Protein AF-A0A7S2Y3X1-F1 (afdb_monomer_lite)

Foldseek 3Di:
DDDDDDDDDDDDDDDDDDDDDDPPDDDPDDDDDPVVVVVVVVVVVVVVVVVVVVVVVLVPDDPPDPCSVVVVVVVVVVVVVVVVVVVVVVCVVCVPCVVVVVVVVVVVVVVVVVVVVVVVVVVVVVVVVVVVVVVVVVVVVVVVVVVVVVVVVVVVVVVVVVVPPPPDDDDDDDDDPPPVVVVVVVVVPCPDDDQDLLLLDPDQLDDLVLLLVDDPVLLVLLQVCQQPVPAPPDDPVVSVVVHDPSSNSLNVSLVVSLQSLQPFDQDPVHNVDTDRCDPPPPVPDPDR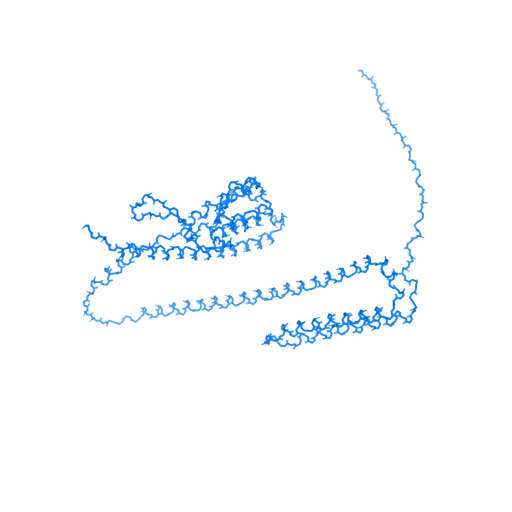GDGDLSSNSSSLSSVLSSCLSPVDDPPCVVVNVVSVVVSNVSSVVSSVSSVVVVVVSVVVVVVVVVVVVPPDPDDD

Sequence (364 aa):
MCMPTDTTVTAARPKLCHESDDALSKPLVAGVPPKERQHLFRYAKRFAVLTLITAYLGKQANPEQESVATMTLEGTAAGIMALQEWLRHVYALYPAWLPEIVSHTQSATLLYTFLVLVFLNKCWKALRYQMKQWQRTLTQQALQSVKSVSELGTAAGELLSKKHKDGSQMPGKGLKSTNEKARKQQQQQQKPEKRQLVLSASESFLSLEIMEQMTLADMAHVFLYAQKVNQQGFSKTTFQQACRPAAVQAMQALDVATATSRGTLSSPHNPDQRIPVALLSTPSTVESDAMDALSFCAAARIFAEWRNVRAVPPGCPAYAFGMGLAKRDLIQNIRKMEQAAHDWMDFYQGVMLVNDNNSTPEPA

Structure (mmCIF, N/CA/C/O backbone):
data_AF-A0A7S2Y3X1-F1
#
_entry.id   AF-A0A7S2Y3X1-F1
#
loop_
_atom_site.group_PDB
_atom_site.id
_atom_site.type_symbol
_atom_site.label_atom_id
_atom_site.label_alt_id
_atom_site.label_comp_id
_atom_site.label_asym_id
_atom_site.label_entity_id
_atom_site.label_seq_id
_atom_site.pdbx_PDB_ins_code
_atom_site.Cartn_x
_atom_site.Cartn_y
_atom_site.Cartn_z
_atom_site.occupancy
_atom_site.B_iso_or_equiv
_atom_site.auth_seq_id
_atom_site.auth_comp_id
_atom_site.auth_asym_id
_atom_site.auth_atom_id
_atom_site.pdbx_PDB_model_num
ATOM 1 N N . MET A 1 1 ? -7.453 -12.901 80.395 1.00 43.03 1 MET A N 1
ATOM 2 C CA . MET A 1 1 ? -8.178 -11.669 80.768 1.00 43.03 1 MET A CA 1
ATOM 3 C C . MET A 1 1 ? -9.462 -11.635 79.965 1.00 43.03 1 MET A C 1
ATOM 5 O O . MET A 1 1 ? -9.403 -11.512 78.751 1.00 43.03 1 MET A O 1
ATOM 9 N N . CYS A 1 2 ? -10.585 -11.865 80.638 1.00 40.41 2 CYS A N 1
ATOM 10 C CA . CYS A 1 2 ? -11.930 -11.696 80.095 1.00 40.41 2 CYS A CA 1
ATOM 11 C C . CYS A 1 2 ? -12.334 -10.221 80.193 1.00 40.41 2 CYS A C 1
ATOM 13 O O . CYS A 1 2 ? -12.004 -9.607 81.205 1.00 40.41 2 CYS A O 1
ATOM 15 N N . MET A 1 3 ? -13.045 -9.703 79.185 1.00 35.22 3 MET A N 1
ATOM 16 C CA . MET A 1 3 ? -14.217 -8.802 79.250 1.00 35.22 3 MET A CA 1
ATOM 17 C C . MET A 1 3 ? -14.503 -8.191 77.849 1.00 35.22 3 MET A C 1
ATOM 19 O O . MET A 1 3 ? -13.613 -8.218 76.998 1.00 35.22 3 MET A O 1
ATOM 23 N N . PRO A 1 4 ? -15.747 -7.739 77.569 1.00 56.50 4 PRO A N 1
ATOM 24 C CA . PRO A 1 4 ? -16.434 -8.041 76.311 1.00 56.50 4 PRO A CA 1
ATOM 25 C C . PRO A 1 4 ? -17.159 -6.841 75.637 1.00 56.50 4 PRO A C 1
ATOM 27 O O . PRO A 1 4 ? -17.122 -5.715 76.121 1.00 56.50 4 PRO A O 1
ATOM 30 N N . THR A 1 5 ? -17.874 -7.174 74.549 1.00 43.47 5 THR A N 1
ATOM 31 C CA . THR A 1 5 ? -19.164 -6.636 74.034 1.00 43.47 5 THR A CA 1
ATOM 32 C C . THR A 1 5 ? -19.304 -5.202 73.501 1.00 43.47 5 THR A C 1
ATOM 34 O O . THR A 1 5 ? -19.276 -4.226 74.239 1.00 43.47 5 THR A O 1
ATOM 37 N N . ASP A 1 6 ? -19.603 -5.166 72.195 1.00 38.16 6 ASP A N 1
ATOM 38 C CA . ASP A 1 6 ? -20.767 -4.568 71.517 1.00 38.16 6 ASP A CA 1
ATOM 39 C C . ASP A 1 6 ? -21.263 -3.170 71.897 1.00 38.16 6 ASP A C 1
ATOM 41 O O . ASP A 1 6 ? -21.773 -2.906 72.982 1.00 38.16 6 ASP A O 1
ATOM 45 N N . THR A 1 7 ? -21.278 -2.299 70.885 1.00 42.56 7 THR A N 1
ATOM 46 C CA . THR A 1 7 ? -22.107 -1.090 70.852 1.00 42.56 7 THR A CA 1
ATOM 47 C C . THR A 1 7 ? -22.851 -1.024 69.518 1.00 42.56 7 THR A C 1
ATOM 49 O O . THR A 1 7 ? -22.303 -0.657 68.482 1.00 42.56 7 THR A O 1
ATOM 52 N N . THR A 1 8 ? -24.127 -1.405 69.541 1.00 37.62 8 THR A N 1
ATOM 53 C CA . THR A 1 8 ? -25.109 -1.148 68.483 1.00 37.62 8 THR A CA 1
ATOM 54 C C . THR A 1 8 ? -25.570 0.306 68.550 1.00 37.62 8 THR A C 1
ATOM 56 O O . THR A 1 8 ? -26.127 0.731 69.561 1.00 37.62 8 THR A O 1
ATOM 59 N N . VAL A 1 9 ? -25.385 1.058 67.462 1.00 41.56 9 VAL A N 1
ATOM 60 C CA . VAL A 1 9 ? -25.915 2.418 67.287 1.00 41.56 9 VAL A CA 1
ATOM 61 C C . VAL A 1 9 ? -27.096 2.371 66.318 1.00 41.56 9 VAL A C 1
ATOM 63 O O . VAL A 1 9 ? -26.934 2.172 65.117 1.00 41.56 9 VAL A O 1
ATOM 66 N N . THR A 1 10 ? -28.302 2.562 66.848 1.00 35.84 10 THR A N 1
ATOM 67 C CA . THR A 1 10 ? -29.531 2.850 66.095 1.00 35.84 10 THR A CA 1
ATOM 68 C C . THR A 1 10 ? -29.576 4.331 65.721 1.00 35.84 10 THR A C 1
ATOM 70 O O . THR A 1 10 ? -29.781 5.180 66.586 1.00 35.84 10 THR A O 1
ATOM 73 N N . ALA A 1 11 ? -29.418 4.644 64.432 1.00 38.75 11 ALA A N 1
ATOM 74 C CA . ALA A 1 11 ? -29.641 5.981 63.883 1.00 38.75 11 ALA A CA 1
ATOM 75 C C . ALA A 1 11 ? -31.043 6.086 63.259 1.00 38.75 11 ALA A C 1
ATOM 77 O O . ALA A 1 11 ? -31.465 5.249 62.458 1.00 38.75 11 ALA A O 1
ATOM 78 N N . ALA A 1 12 ? -31.763 7.128 63.668 1.00 35.25 12 ALA A N 1
ATOM 79 C CA . ALA A 1 12 ? -33.127 7.443 63.278 1.00 35.25 12 ALA A CA 1
ATOM 80 C C . ALA A 1 12 ? -33.252 7.828 61.790 1.00 35.25 12 ALA A C 1
ATOM 82 O O . ALA A 1 12 ? -32.436 8.564 61.239 1.00 35.25 12 ALA A O 1
ATOM 83 N N . ARG A 1 13 ? -34.329 7.350 61.156 1.00 34.25 13 ARG A N 1
ATOM 84 C CA . ARG A 1 13 ? -34.756 7.669 59.784 1.00 34.25 13 ARG A CA 1
ATOM 85 C C . ARG A 1 13 ? -35.578 8.972 59.776 1.00 34.25 13 ARG A C 1
ATOM 87 O O . ARG A 1 13 ? -36.569 9.025 60.507 1.00 34.25 13 ARG A O 1
ATOM 94 N N . PRO A 1 14 ? -35.279 9.976 58.932 1.00 35.88 14 PRO A N 1
ATOM 95 C CA . PRO A 1 14 ? -36.203 11.079 58.690 1.00 35.88 14 PRO A CA 1
ATOM 96 C C . PRO A 1 14 ? -37.304 10.674 57.696 1.00 35.88 14 PRO A C 1
ATOM 98 O O . PRO A 1 14 ? -37.047 10.025 56.682 1.00 35.88 14 PRO A O 1
ATOM 101 N N . LYS A 1 15 ? -38.540 11.080 58.010 1.00 36.97 15 LYS A N 1
ATOM 102 C CA . LYS A 1 15 ? -39.725 11.026 57.142 1.00 36.97 15 LYS A CA 1
ATOM 103 C C . LYS A 1 15 ? -39.535 11.959 55.939 1.00 36.97 15 LYS A C 1
ATOM 105 O O . LYS A 1 15 ? -39.323 13.151 56.132 1.00 36.97 15 LYS A O 1
ATOM 110 N N . LEU A 1 16 ? -39.671 11.422 54.727 1.00 32.97 16 LEU A N 1
ATOM 111 C CA . LEU A 1 16 ? -39.843 12.191 53.493 1.00 32.97 16 LEU A CA 1
ATOM 112 C C . LEU A 1 16 ? -41.339 12.286 53.173 1.00 32.97 16 LEU A C 1
ATOM 114 O O . LEU A 1 16 ? -42.047 11.279 53.169 1.00 32.97 16 LEU A O 1
ATOM 118 N N . CYS A 1 17 ? -41.799 13.518 52.975 1.00 32.84 17 CYS A N 1
ATOM 119 C CA . CYS A 1 17 ? -43.163 13.874 52.618 1.00 32.84 17 CYS A CA 1
ATOM 120 C C . CYS A 1 17 ? -43.502 13.423 51.191 1.00 32.84 17 CYS A C 1
ATOM 122 O O . CYS A 1 17 ? -42.682 13.531 50.283 1.00 32.84 17 CYS A O 1
ATOM 124 N N . HIS A 1 18 ? -44.735 12.950 51.019 1.00 37.25 18 HIS A N 1
ATOM 125 C CA . HIS A 1 18 ? -45.395 12.780 49.731 1.00 37.25 18 HIS A CA 1
ATOM 126 C C . HIS A 1 18 ? -45.676 14.157 49.113 1.00 37.25 18 HIS A C 1
ATOM 128 O O . HIS A 1 18 ? -46.448 14.926 49.683 1.00 37.25 18 HIS A O 1
ATOM 134 N N . GLU A 1 19 ? -45.101 14.432 47.943 1.00 33.81 19 GLU A N 1
ATOM 135 C CA . GLU A 1 19 ? -45.603 15.437 47.003 1.00 33.81 19 GLU A CA 1
ATOM 136 C C . GLU A 1 19 ? -46.243 14.729 45.804 1.00 33.81 19 GLU A C 1
ATOM 138 O O . GLU A 1 19 ? -45.803 13.670 45.358 1.00 33.81 19 GLU A O 1
ATOM 143 N N . SER A 1 20 ? -47.361 15.296 45.376 1.00 33.75 20 SER A N 1
ATOM 144 C CA . SER A 1 20 ? -48.337 14.792 44.419 1.00 33.75 20 SER A CA 1
ATOM 145 C C . SER A 1 20 ? -47.889 14.959 42.964 1.00 33.75 20 SER A C 1
ATOM 147 O O . SER A 1 20 ? -47.684 16.084 42.508 1.00 33.75 20 SER A O 1
ATOM 149 N N . ASP A 1 21 ? -47.850 13.855 42.219 1.00 37.34 21 ASP A N 1
ATOM 150 C CA . ASP A 1 21 ? -47.811 13.836 40.756 1.00 37.34 21 ASP A CA 1
ATOM 151 C C . ASP A 1 21 ? -49.211 14.129 40.197 1.00 37.34 21 ASP A C 1
ATOM 153 O O . ASP A 1 21 ? -50.042 13.229 40.108 1.00 37.34 21 ASP A O 1
ATOM 157 N N . ASP A 1 22 ? -49.487 15.383 39.822 1.00 40.78 22 ASP A N 1
ATOM 158 C CA . ASP A 1 22 ? -50.712 15.723 39.077 1.00 40.78 22 ASP A CA 1
ATOM 159 C C . ASP A 1 22 ? -50.555 16.961 38.169 1.00 40.78 22 ASP A C 1
ATOM 161 O O . ASP A 1 22 ? -51.397 17.859 38.106 1.00 40.78 22 ASP A O 1
ATOM 165 N N . ALA A 1 23 ? -49.437 17.043 37.438 1.00 38.72 23 ALA A N 1
ATOM 166 C CA . ALA A 1 23 ? -49.179 18.161 36.526 1.00 38.72 23 ALA A CA 1
ATOM 167 C C . ALA A 1 23 ? -48.414 17.767 35.253 1.00 38.72 23 ALA A C 1
ATOM 169 O O . ALA A 1 23 ? -47.409 18.384 34.918 1.00 38.72 23 ALA A O 1
ATOM 170 N N . LEU A 1 24 ? -48.886 16.767 34.498 1.00 38.56 24 LEU A N 1
ATOM 171 C CA . LEU A 1 24 ? -48.388 16.532 33.131 1.00 38.56 24 LEU A CA 1
ATOM 172 C C . LEU A 1 24 ? -49.410 15.821 32.230 1.00 38.56 24 LEU A C 1
ATOM 174 O O . LEU A 1 24 ? -49.181 14.743 31.694 1.00 38.56 24 LEU A O 1
ATOM 178 N N . SER A 1 25 ? -50.561 16.459 32.011 1.00 40.16 25 SER A N 1
ATOM 179 C CA . SER A 1 25 ? -51.436 16.128 30.878 1.00 40.16 25 SER A CA 1
ATOM 180 C C . SER A 1 25 ? -52.259 17.338 30.409 1.00 40.16 25 SER A C 1
ATOM 182 O O . SER A 1 25 ? -53.461 17.447 30.627 1.00 40.16 25 SER A O 1
ATOM 184 N N . LYS A 1 26 ? -51.615 18.275 29.699 1.00 36.25 26 LYS A N 1
ATOM 185 C CA . LYS A 1 26 ? -52.322 19.219 28.813 1.00 36.25 26 LYS A CA 1
ATOM 186 C C . LYS A 1 26 ? -51.662 19.232 27.430 1.00 36.25 26 LYS A C 1
ATOM 188 O O . LYS A 1 26 ? -50.461 19.481 27.345 1.00 36.25 26 LYS A O 1
ATOM 193 N N . PRO A 1 27 ? -52.403 18.964 26.339 1.00 38.50 27 PRO A N 1
ATOM 194 C CA . PRO A 1 27 ? -51.836 18.968 24.998 1.00 38.50 27 PRO A CA 1
ATOM 195 C C . PRO A 1 27 ? -51.589 20.403 24.504 1.00 38.50 27 PRO A C 1
ATOM 197 O O . PRO A 1 27 ? -52.510 21.219 24.434 1.00 38.50 27 PRO A O 1
ATOM 200 N N . LEU A 1 28 ? -50.343 20.688 24.107 1.00 41.72 28 LEU A N 1
ATOM 201 C CA . LEU A 1 28 ? -49.932 21.896 23.383 1.00 41.72 28 LEU A CA 1
ATOM 202 C C . LEU A 1 28 ? -50.541 21.928 21.965 1.00 41.72 28 LEU A C 1
ATOM 204 O O . LEU A 1 28 ? -49.822 21.688 21.012 1.00 41.72 28 LEU A O 1
ATOM 208 N N . VAL A 1 29 ? -51.836 22.213 21.781 1.00 51.84 29 VAL A N 1
ATOM 209 C CA . VAL A 1 29 ? -52.338 22.878 20.549 1.00 51.84 29 VAL A CA 1
ATOM 210 C C . VAL A 1 29 ? -53.693 23.561 20.824 1.00 51.84 29 VAL A C 1
ATOM 212 O O . VAL A 1 29 ? -54.718 23.245 20.205 1.00 51.84 29 VAL A O 1
ATOM 215 N N . ALA A 1 30 ? -53.732 24.505 21.761 1.00 43.31 30 ALA A N 1
ATOM 216 C CA . ALA A 1 30 ? -54.870 25.409 21.934 1.00 43.31 30 ALA A CA 1
ATOM 217 C C . ALA A 1 30 ? -54.559 26.722 21.200 1.00 43.31 30 ALA A C 1
ATOM 219 O O . ALA A 1 30 ? -53.845 27.564 21.726 1.00 43.31 30 ALA A O 1
ATOM 220 N N . GLY A 1 31 ? -55.024 26.868 19.956 1.00 49.25 31 GLY A N 1
ATOM 221 C CA . GLY A 1 31 ? -54.833 28.122 19.214 1.00 49.25 31 GLY A CA 1
ATOM 222 C C . GLY A 1 31 ? -55.296 28.103 17.759 1.00 49.25 31 GLY A C 1
ATOM 223 O O . GLY A 1 31 ? -55.825 29.094 17.281 1.00 49.25 31 GLY A O 1
ATOM 224 N N . VAL A 1 32 ? -55.184 26.974 17.049 1.00 45.03 32 VAL A N 1
ATOM 225 C CA . VAL A 1 32 ? -55.563 26.945 15.622 1.00 45.03 32 VAL A CA 1
ATOM 226 C C . VAL A 1 32 ? -57.063 26.657 15.460 1.00 45.03 32 VAL A C 1
ATOM 228 O O . VAL A 1 32 ? -57.499 25.599 15.947 1.00 45.03 32 VAL A O 1
ATOM 231 N N . PRO A 1 33 ? -57.841 27.516 14.764 1.00 65.31 33 PRO A N 1
ATOM 232 C CA . PRO A 1 33 ? -59.258 27.300 14.497 1.00 65.31 33 PRO A CA 1
ATOM 233 C C . PRO A 1 33 ? -59.512 25.938 13.822 1.00 65.31 33 PRO A C 1
ATOM 235 O O . PRO A 1 33 ? -58.777 25.546 12.910 1.00 65.31 33 PRO A O 1
ATOM 238 N N . PRO A 1 34 ? -60.564 25.192 14.208 1.00 58.97 34 PRO A N 1
ATOM 239 C CA . PRO A 1 34 ? -60.800 23.830 13.713 1.00 58.97 34 PRO A CA 1
ATOM 240 C C . PRO A 1 34 ? -60.921 23.722 12.186 1.00 58.97 34 PRO A C 1
ATOM 242 O O . PRO A 1 34 ? -60.506 22.722 11.600 1.00 58.97 34 PRO A O 1
ATOM 245 N N . LYS A 1 35 ? -61.458 24.758 11.527 1.00 53.28 35 LYS A N 1
ATOM 246 C CA . LYS A 1 35 ? -61.615 24.787 10.065 1.00 53.28 35 LYS A CA 1
ATOM 247 C C . LYS A 1 35 ? -60.265 24.849 9.342 1.00 53.28 35 LYS A C 1
ATOM 249 O O . LYS A 1 35 ? -60.074 24.150 8.352 1.00 53.28 35 LYS A O 1
ATOM 254 N N . GLU A 1 36 ? -59.298 25.590 9.872 1.00 52.12 36 GLU A N 1
ATOM 255 C CA . GLU A 1 36 ? -57.978 25.768 9.252 1.00 52.12 36 GLU A CA 1
ATOM 256 C C . GLU A 1 36 ? -57.089 24.531 9.421 1.00 52.12 36 GLU A C 1
ATOM 258 O O . GLU A 1 36 ? -56.419 24.121 8.470 1.00 52.12 36 GLU A O 1
ATOM 263 N N . ARG A 1 37 ? -57.192 23.827 10.563 1.00 52.50 37 ARG A N 1
ATOM 264 C CA . ARG A 1 37 ? -56.552 22.506 10.737 1.00 52.50 37 ARG A CA 1
ATOM 265 C C . ARG A 1 37 ? -57.037 21.500 9.701 1.00 52.50 37 ARG A C 1
ATOM 267 O O . ARG A 1 37 ? -56.243 20.718 9.185 1.00 52.50 37 ARG A O 1
ATOM 274 N N . GLN A 1 38 ? -58.330 21.521 9.373 1.00 53.03 38 GLN A N 1
ATOM 275 C CA . GLN A 1 38 ? -58.880 20.629 8.354 1.00 53.03 38 GLN A CA 1
ATOM 276 C C . GLN A 1 38 ? -58.368 20.958 6.949 1.00 53.03 38 GLN A C 1
ATOM 278 O O . GLN A 1 38 ? -58.160 20.034 6.163 1.00 53.03 38 GLN A O 1
ATOM 283 N N . HIS A 1 39 ? -58.136 22.231 6.623 1.00 54.06 39 HIS A N 1
ATOM 284 C CA . HIS A 1 39 ? -57.544 22.608 5.339 1.00 54.06 39 HIS A CA 1
ATOM 285 C C . HIS A 1 39 ? -56.081 22.159 5.244 1.00 54.06 39 HIS A C 1
ATOM 287 O O . HIS A 1 39 ? -55.727 21.489 4.274 1.00 54.06 39 HIS A O 1
ATOM 293 N N . LEU A 1 40 ? -55.271 22.400 6.278 1.00 49.59 40 LEU A N 1
ATOM 294 C CA . LEU A 1 40 ? -53.880 21.934 6.354 1.00 49.59 40 LEU A CA 1
ATOM 295 C C . LEU A 1 40 ? -53.765 20.406 6.254 1.00 49.59 40 LEU A C 1
ATOM 297 O O . LEU A 1 40 ? -52.966 19.897 5.468 1.00 49.59 40 LEU A O 1
ATOM 301 N N . PHE A 1 41 ? -54.623 19.659 6.956 1.00 51.81 41 PHE A N 1
ATOM 302 C CA . PHE A 1 41 ? -54.647 18.197 6.853 1.00 51.81 41 PHE A CA 1
ATOM 303 C C . PHE A 1 41 ? -55.080 17.703 5.467 1.00 51.81 41 PHE A C 1
ATOM 305 O O . PHE A 1 41 ? -54.506 16.742 4.952 1.00 51.81 41 PHE A O 1
ATOM 312 N N . ARG A 1 42 ? -56.064 18.351 4.826 1.00 58.47 42 ARG A N 1
ATOM 313 C CA . ARG A 1 42 ? -56.473 17.999 3.454 1.00 58.47 42 ARG A CA 1
ATOM 314 C C . ARG A 1 42 ? -55.354 18.273 2.446 1.00 58.47 42 ARG A C 1
ATOM 316 O O . ARG A 1 42 ? -55.158 17.458 1.547 1.00 58.47 42 ARG A O 1
ATOM 323 N N . TYR A 1 43 ? -54.603 19.361 2.609 1.00 54.62 43 TYR A N 1
ATOM 324 C CA . TYR A 1 43 ? -53.470 19.688 1.740 1.00 54.62 43 TYR A CA 1
ATOM 325 C C . TYR A 1 43 ? -52.275 18.753 1.950 1.00 54.62 43 TYR A C 1
ATOM 327 O O . TYR A 1 43 ? -51.757 18.222 0.969 1.00 54.62 43 TYR A O 1
ATOM 335 N N . ALA A 1 44 ? -51.909 18.443 3.196 1.00 53.94 44 ALA A N 1
ATOM 336 C CA . ALA A 1 44 ? -50.856 17.470 3.498 1.00 53.94 44 ALA A CA 1
ATOM 337 C C . ALA A 1 44 ? -51.189 16.071 2.949 1.00 53.94 44 ALA A C 1
ATOM 339 O O . ALA A 1 44 ? -50.328 15.388 2.395 1.00 53.94 44 ALA A O 1
ATOM 340 N N . LYS A 1 45 ? -52.464 15.663 3.024 1.00 54.09 45 LYS A N 1
ATOM 341 C CA . LYS A 1 45 ? -52.931 14.390 2.461 1.00 54.09 45 LYS A CA 1
ATOM 342 C C . LYS A 1 45 ? -52.857 14.377 0.929 1.00 54.09 45 LYS A C 1
ATOM 344 O O . LYS A 1 45 ? -52.436 13.377 0.361 1.00 54.09 45 LYS A O 1
ATOM 349 N N . ARG A 1 46 ? -53.204 15.484 0.258 1.00 59.53 46 ARG A N 1
ATOM 350 C CA . ARG A 1 46 ? -53.063 15.626 -1.206 1.00 59.53 46 ARG A CA 1
ATOM 351 C C . ARG A 1 46 ? -51.600 15.612 -1.650 1.00 59.53 46 ARG A C 1
ATOM 353 O O . ARG A 1 46 ? -51.283 14.937 -2.622 1.00 59.53 46 ARG A O 1
ATOM 360 N N . PHE A 1 47 ? -50.717 16.280 -0.910 1.00 62.03 47 PHE A N 1
ATOM 361 C CA . PHE A 1 47 ? -49.279 16.274 -1.178 1.00 62.03 47 PHE A CA 1
ATOM 362 C C . PHE A 1 47 ? -48.680 14.870 -1.019 1.00 62.03 47 PHE A C 1
ATOM 364 O O . PHE A 1 47 ? -47.987 14.394 -1.909 1.00 62.03 47 PHE A O 1
ATOM 371 N N . ALA A 1 48 ? -49.030 14.150 0.052 1.00 55.09 48 ALA A N 1
ATOM 372 C CA . ALA A 1 48 ? -48.583 12.772 0.254 1.00 55.09 48 ALA A CA 1
ATOM 373 C C . ALA A 1 48 ? -49.060 11.820 -0.860 1.00 55.09 48 ALA A C 1
ATOM 375 O O . ALA A 1 48 ? -48.308 10.942 -1.283 1.00 55.09 48 ALA A O 1
ATOM 376 N N . VAL A 1 49 ? -50.288 12.008 -1.358 1.00 58.41 49 VAL A N 1
ATOM 377 C CA . VAL A 1 49 ? -50.834 11.241 -2.488 1.00 58.41 49 VAL A CA 1
ATOM 378 C C . VAL A 1 49 ? -50.094 11.564 -3.788 1.00 58.41 49 VAL A C 1
ATOM 380 O O . VAL A 1 49 ? -49.728 10.638 -4.503 1.00 58.41 49 VAL A O 1
ATOM 383 N N . LEU A 1 50 ? -49.804 12.838 -4.068 1.00 56.31 50 LEU A N 1
ATOM 384 C CA . LEU A 1 50 ? -49.002 13.244 -5.227 1.00 56.31 50 LEU A CA 1
ATOM 385 C C . LEU A 1 50 ? -47.604 12.616 -5.190 1.00 56.31 50 LEU A C 1
ATOM 387 O O . LEU A 1 50 ? -47.213 11.978 -6.158 1.00 56.31 50 LEU A O 1
ATOM 391 N N . THR A 1 51 ? -46.906 12.671 -4.054 1.00 60.41 51 THR A N 1
ATOM 392 C CA . THR A 1 51 ? -45.581 12.046 -3.894 1.00 60.41 51 THR A CA 1
ATOM 393 C C . THR A 1 51 ? -45.619 10.527 -4.099 1.00 60.41 51 THR A C 1
ATOM 395 O O . THR A 1 51 ? -44.703 9.955 -4.691 1.00 60.41 51 THR A O 1
ATOM 398 N N . LEU A 1 52 ? -46.684 9.858 -3.644 1.00 54.44 52 LEU A N 1
ATOM 399 C CA . LEU A 1 52 ? -46.890 8.423 -3.864 1.00 54.44 52 LEU A CA 1
ATOM 400 C C . LEU A 1 52 ? -47.186 8.088 -5.331 1.00 54.44 52 LEU A C 1
ATOM 402 O O . LEU A 1 52 ? -46.679 7.083 -5.824 1.00 54.44 52 LEU A O 1
ATOM 406 N N . ILE A 1 53 ? -47.954 8.924 -6.035 1.00 60.50 53 ILE A N 1
ATOM 407 C CA . ILE A 1 53 ? -48.235 8.762 -7.468 1.00 60.50 53 ILE A CA 1
ATOM 408 C C . ILE A 1 53 ? -46.949 8.941 -8.281 1.00 60.50 53 ILE A C 1
ATOM 410 O O . ILE A 1 53 ? -46.647 8.092 -9.116 1.00 60.50 53 ILE A O 1
ATOM 414 N N . THR A 1 54 ? -46.136 9.961 -7.994 1.00 58.09 54 THR A N 1
ATOM 415 C CA . THR A 1 54 ? -44.857 10.181 -8.691 1.00 58.09 54 THR A CA 1
ATOM 416 C C . THR A 1 54 ? -43.882 9.023 -8.455 1.00 58.09 54 THR A C 1
ATOM 418 O O . THR A 1 54 ? -43.232 8.554 -9.387 1.00 58.09 54 THR A O 1
ATOM 421 N N . ALA A 1 55 ? -43.831 8.489 -7.229 1.00 56.16 55 ALA A N 1
ATOM 422 C CA . ALA A 1 55 ? -43.017 7.317 -6.905 1.00 56.16 55 ALA A CA 1
ATOM 423 C C . ALA A 1 55 ? -43.529 6.022 -7.566 1.00 56.16 55 ALA A C 1
ATOM 425 O O . ALA A 1 55 ? -42.731 5.160 -7.933 1.00 56.16 55 ALA A O 1
ATOM 426 N N . TYR A 1 56 ? -44.848 5.868 -7.722 1.00 54.44 56 TYR A N 1
ATOM 427 C CA . TYR A 1 56 ? -45.457 4.721 -8.397 1.00 54.44 56 TYR A CA 1
ATOM 428 C C . TYR A 1 56 ? -45.222 4.759 -9.912 1.00 54.44 56 TYR A C 1
ATOM 430 O O . TYR A 1 56 ? -44.841 3.745 -10.495 1.00 54.44 56 TYR A O 1
ATOM 438 N N . LEU A 1 57 ? -45.369 5.930 -10.538 1.00 57.38 57 LEU A N 1
ATOM 439 C CA . LEU A 1 57 ? -45.113 6.120 -11.968 1.00 57.38 57 LEU A CA 1
ATOM 440 C C . LEU A 1 57 ? -43.633 5.907 -12.316 1.00 57.38 57 LEU A C 1
ATOM 442 O O . LEU A 1 57 ? -43.337 5.254 -13.312 1.00 57.38 57 LEU A O 1
ATOM 446 N N . GLY A 1 58 ? -42.706 6.322 -11.445 1.00 58.12 58 GLY A N 1
ATOM 447 C CA . GLY A 1 58 ? -41.278 6.009 -11.597 1.00 58.12 58 GLY A CA 1
ATOM 448 C C . GLY A 1 58 ? -40.939 4.513 -11.499 1.00 58.12 58 GLY A C 1
ATOM 449 O O . GLY A 1 58 ? -39.873 4.099 -11.938 1.00 58.12 58 GLY A O 1
ATOM 450 N N . LYS A 1 59 ? -41.837 3.684 -10.948 1.00 51.28 59 LYS A N 1
ATOM 451 C CA . LYS A 1 59 ? -41.642 2.235 -10.769 1.00 51.28 59 LYS A CA 1
ATOM 452 C C . LYS A 1 59 ? -42.185 1.392 -11.933 1.00 51.28 59 LYS A C 1
ATOM 454 O O . LYS A 1 59 ? -41.826 0.225 -12.038 1.00 51.28 59 LYS A O 1
ATOM 459 N N . GLN A 1 60 ? -43.060 1.961 -12.766 1.00 47.91 60 GLN A N 1
ATOM 460 C CA . GLN A 1 60 ? -43.646 1.318 -13.955 1.00 47.91 60 GLN A CA 1
ATOM 461 C C . GLN A 1 60 ? -42.804 1.538 -15.228 1.00 47.91 60 GLN A C 1
ATOM 463 O O . GLN A 1 60 ? -43.069 0.913 -16.251 1.00 47.91 60 GLN A O 1
ATOM 468 N N . ALA A 1 61 ? -41.786 2.404 -15.185 1.00 46.09 61 ALA A N 1
ATOM 469 C CA . ALA A 1 61 ? -40.905 2.650 -16.321 1.00 46.09 61 ALA A CA 1
ATOM 470 C C . ALA A 1 61 ? -39.895 1.499 -16.505 1.00 46.09 61 ALA A C 1
ATOM 472 O O . ALA A 1 61 ? -39.202 1.100 -15.567 1.00 46.09 61 ALA A O 1
ATOM 473 N N . ASN A 1 62 ? -39.846 0.955 -17.722 1.00 44.47 62 ASN A N 1
ATOM 474 C CA . ASN A 1 62 ? -39.033 -0.194 -18.118 1.00 44.47 62 ASN A CA 1
ATOM 475 C C . ASN A 1 62 ? -37.519 0.128 -17.996 1.00 44.47 62 ASN A C 1
ATOM 477 O O . ASN A 1 62 ? -37.091 1.150 -18.533 1.00 44.47 62 ASN A O 1
ATOM 481 N N . PRO A 1 63 ? -36.693 -0.699 -17.320 1.00 50.59 63 PRO A N 1
ATOM 482 C CA . PRO A 1 63 ? -35.295 -0.372 -16.995 1.00 50.59 63 PRO A CA 1
ATOM 483 C C . PRO A 1 63 ? -34.297 -0.336 -18.169 1.00 50.59 63 PRO A C 1
ATOM 485 O O . PRO A 1 63 ? -33.112 -0.124 -17.929 1.00 50.59 63 PRO A O 1
ATOM 488 N N . GLU A 1 64 ? -34.727 -0.521 -19.418 1.00 44.34 64 GLU A N 1
ATOM 489 C CA . GLU A 1 64 ? -33.826 -0.583 -20.585 1.00 44.34 64 GLU A CA 1
ATOM 490 C C . GLU A 1 64 ? -33.592 0.761 -21.302 1.00 44.34 64 GLU A C 1
ATOM 492 O O . GLU A 1 64 ? -32.931 0.791 -22.336 1.00 44.34 64 GLU A O 1
ATOM 497 N N . GLN A 1 65 ? -34.079 1.891 -20.777 1.00 45.53 65 GLN A N 1
ATOM 498 C CA . GLN A 1 65 ? -33.825 3.208 -21.380 1.00 45.53 65 GLN A CA 1
ATOM 499 C C . GLN A 1 65 ? -32.959 4.108 -20.490 1.00 45.53 65 GLN A C 1
ATOM 501 O O . GLN A 1 65 ? -33.331 4.495 -19.384 1.00 45.53 65 GLN A O 1
ATOM 506 N N . GLU A 1 66 ? -31.800 4.498 -21.023 1.00 44.25 66 GLU A N 1
ATOM 507 C CA . GLU A 1 66 ? -30.792 5.372 -20.401 1.00 44.25 66 GLU A CA 1
ATOM 508 C C . GLU A 1 66 ? -31.301 6.804 -20.110 1.00 44.25 66 GLU A C 1
ATOM 510 O O . GLU A 1 66 ? -30.681 7.542 -19.348 1.00 44.25 66 GLU A O 1
ATOM 515 N N . SER A 1 67 ? -32.476 7.197 -20.626 1.00 46.47 67 SER A N 1
ATOM 516 C CA . SER A 1 67 ? -33.083 8.518 -20.377 1.00 46.47 67 SER A CA 1
ATOM 517 C C . SER A 1 67 ? -33.799 8.647 -19.022 1.00 46.47 67 SER A C 1
ATOM 519 O O . SER A 1 67 ? -34.404 9.678 -18.731 1.00 46.47 67 SER A O 1
ATOM 521 N N . VAL A 1 68 ? -33.780 7.610 -18.178 1.00 48.69 68 VAL A N 1
ATOM 522 C CA . VAL A 1 68 ? -34.518 7.597 -16.900 1.00 48.69 68 VAL A CA 1
ATOM 523 C C . VAL A 1 68 ? -33.766 8.338 -15.784 1.00 48.69 68 VAL A C 1
ATOM 525 O O . VAL A 1 68 ? -34.394 8.916 -14.893 1.00 48.69 68 VAL A O 1
ATOM 528 N N . ALA A 1 69 ? -32.431 8.402 -15.842 1.00 45.03 69 ALA A N 1
ATOM 529 C CA . ALA A 1 69 ? -31.630 9.186 -14.894 1.00 45.03 69 ALA A CA 1
ATOM 530 C C . ALA A 1 69 ? -31.856 10.703 -15.052 1.00 45.03 69 ALA A C 1
ATOM 532 O O . ALA A 1 69 ? -31.953 11.421 -14.059 1.00 45.03 69 ALA A O 1
ATOM 533 N N . THR A 1 70 ? -32.018 11.190 -16.284 1.00 44.69 70 THR A N 1
ATOM 534 C CA . THR A 1 70 ? -32.354 12.595 -16.566 1.00 44.69 70 THR A CA 1
ATOM 535 C C . THR A 1 70 ? -33.800 12.917 -16.192 1.00 44.69 70 THR A C 1
ATOM 537 O O . THR A 1 70 ? -34.035 13.913 -15.513 1.00 44.69 70 THR A O 1
ATOM 540 N N . MET A 1 71 ? -34.755 12.026 -16.487 1.00 41.25 71 MET A N 1
ATOM 541 C CA . MET A 1 71 ? -36.163 12.201 -16.089 1.00 41.25 71 MET A CA 1
ATOM 542 C C . MET A 1 71 ? -36.363 12.232 -14.564 1.00 41.25 71 MET A C 1
ATOM 544 O O . MET A 1 71 ? -37.199 12.977 -14.050 1.00 41.25 71 MET A O 1
ATOM 548 N N . THR A 1 72 ? -35.593 11.440 -13.811 1.00 54.00 72 THR A N 1
ATOM 549 C CA . THR A 1 72 ? -35.658 11.449 -12.339 1.00 54.00 72 THR A CA 1
ATOM 550 C C . THR A 1 72 ? -35.002 12.689 -11.738 1.00 54.00 72 THR A C 1
ATOM 552 O O . THR A 1 72 ? -35.519 13.221 -10.751 1.00 54.00 72 THR A O 1
ATOM 555 N N . LEU A 1 73 ? -33.928 13.208 -12.341 1.00 47.81 73 LEU A N 1
ATOM 556 C CA . LEU A 1 73 ? -33.316 14.468 -11.915 1.00 47.81 73 LEU A CA 1
ATOM 557 C C . LEU A 1 73 ? -34.245 15.662 -12.179 1.00 47.81 73 LEU A C 1
ATOM 559 O O . LEU A 1 73 ? -34.451 16.481 -11.284 1.00 47.81 73 LEU A O 1
ATOM 563 N N . GLU A 1 74 ? -34.869 15.719 -13.359 1.00 51.12 74 GLU A N 1
ATOM 564 C CA . GLU A 1 74 ? -35.830 16.765 -13.730 1.00 51.12 74 GLU A CA 1
ATOM 565 C C . GLU A 1 74 ? -37.091 16.720 -12.861 1.00 51.12 74 GLU A C 1
ATOM 567 O O . GLU A 1 74 ? -37.544 17.757 -12.377 1.00 51.12 74 GLU A O 1
ATOM 572 N N . GLY A 1 75 ? -37.613 15.526 -12.562 1.00 57.84 75 GLY A N 1
ATOM 573 C CA . GLY A 1 75 ? -38.739 15.362 -11.638 1.00 57.84 75 GLY A CA 1
ATOM 574 C C . GLY A 1 75 ? -38.409 15.800 -10.206 1.00 57.84 75 GLY A C 1
ATOM 575 O O . GLY A 1 75 ? -39.246 16.392 -9.522 1.00 57.84 75 GLY A O 1
ATOM 576 N N . THR A 1 76 ? -37.172 15.567 -9.756 1.00 55.22 76 THR A N 1
ATOM 577 C CA . THR A 1 76 ? -36.709 16.006 -8.430 1.00 55.22 76 THR A CA 1
ATOM 578 C C . THR A 1 76 ? -36.509 17.524 -8.392 1.00 55.22 76 THR A C 1
ATOM 580 O O . THR A 1 76 ? -36.939 18.173 -7.439 1.00 55.22 76 THR A O 1
ATOM 583 N N . ALA A 1 77 ? -35.940 18.109 -9.450 1.00 55.53 77 ALA A N 1
ATOM 584 C CA . ALA A 1 77 ? -35.789 19.555 -9.597 1.00 55.53 77 ALA A CA 1
ATOM 585 C C . ALA A 1 77 ? -37.152 20.266 -9.658 1.00 55.53 77 ALA A C 1
ATOM 587 O O . ALA A 1 77 ? -37.365 21.244 -8.943 1.00 55.53 77 ALA A O 1
ATOM 588 N N . ALA A 1 78 ? -38.115 19.730 -10.415 1.00 62.38 78 ALA A N 1
ATOM 589 C CA . ALA A 1 78 ? -39.481 20.245 -10.466 1.00 62.38 78 ALA A CA 1
ATOM 590 C C . ALA A 1 78 ? -40.181 20.166 -9.097 1.00 62.38 78 ALA A C 1
ATOM 592 O O . ALA A 1 78 ? -40.875 21.103 -8.702 1.00 62.38 78 ALA A O 1
ATOM 593 N N . GLY A 1 79 ? -39.954 19.091 -8.333 1.00 62.34 79 GLY A N 1
ATOM 594 C CA . GLY A 1 79 ? -40.462 18.954 -6.966 1.00 62.34 79 GLY A CA 1
ATOM 595 C C . GLY A 1 79 ? -39.881 19.987 -5.995 1.00 62.34 79 GLY A C 1
ATOM 596 O O . GLY A 1 79 ? -40.618 20.556 -5.189 1.00 62.34 79 GLY A O 1
ATOM 597 N N . ILE A 1 80 ? -38.580 20.275 -6.097 1.00 56.56 80 ILE A N 1
ATOM 598 C CA . ILE A 1 80 ? -37.908 21.304 -5.286 1.00 56.56 80 ILE A CA 1
ATOM 599 C C . ILE A 1 80 ? -38.413 22.704 -5.658 1.00 56.56 80 ILE A C 1
ATOM 601 O O . ILE A 1 80 ? -38.730 23.489 -4.766 1.00 56.56 80 ILE A O 1
ATOM 605 N N . MET A 1 81 ? -38.562 22.998 -6.951 1.00 62.25 81 MET A N 1
ATOM 606 C CA . MET A 1 81 ? -39.075 24.286 -7.433 1.00 62.25 81 MET A CA 1
ATOM 607 C C . MET A 1 81 ? -40.538 24.508 -7.024 1.00 62.25 81 MET A C 1
ATOM 609 O O . MET A 1 81 ? -40.897 25.593 -6.571 1.00 62.25 81 MET A O 1
ATOM 613 N N . ALA A 1 82 ? -41.380 23.472 -7.093 1.00 62.62 82 ALA A N 1
ATOM 614 C CA . ALA A 1 82 ? -42.764 23.543 -6.623 1.00 62.62 82 ALA A CA 1
ATOM 615 C C . ALA A 1 82 ? -42.850 23.764 -5.103 1.00 62.62 82 ALA A C 1
ATOM 617 O O . ALA A 1 82 ? -43.709 24.511 -4.633 1.00 62.62 82 ALA A O 1
ATOM 618 N N . LEU A 1 83 ? -41.944 23.155 -4.329 1.00 58.09 83 LEU A N 1
ATOM 619 C CA . LEU A 1 83 ? -41.846 23.384 -2.888 1.00 58.09 83 LEU A CA 1
ATOM 620 C C . LEU A 1 83 ? -41.387 24.816 -2.572 1.00 58.09 83 LEU A C 1
ATOM 622 O O . LEU A 1 83 ? -41.944 25.443 -1.673 1.00 58.09 83 LEU A O 1
ATOM 626 N N . GLN A 1 84 ? -40.415 25.347 -3.318 1.00 61.75 84 GLN A N 1
ATOM 627 C CA . GLN A 1 84 ? -39.957 26.731 -3.174 1.00 61.75 84 GLN A CA 1
ATOM 628 C C . GLN A 1 84 ? -41.060 27.742 -3.504 1.00 61.75 84 GLN A C 1
ATOM 630 O O . GLN A 1 84 ? -41.277 28.671 -2.727 1.00 61.75 84 GLN A O 1
ATOM 635 N N . GLU A 1 85 ? -41.804 27.548 -4.596 1.00 62.75 85 GLU A N 1
ATOM 636 C CA . GLU A 1 85 ? -42.885 28.467 -4.974 1.00 62.75 85 GLU A CA 1
ATOM 637 C C . GLU A 1 85 ? -44.079 28.380 -4.011 1.00 62.75 85 GLU A C 1
ATOM 639 O O . GLU A 1 85 ? -44.704 29.399 -3.698 1.00 62.75 85 GLU A O 1
ATOM 644 N N . TRP A 1 86 ? -44.357 27.187 -3.470 1.00 75.06 86 TRP A N 1
ATOM 645 C CA . TRP A 1 86 ? -45.340 27.009 -2.401 1.00 75.06 86 TRP A CA 1
ATOM 646 C C . TRP A 1 86 ? -44.929 27.750 -1.129 1.00 75.06 86 TRP A C 1
ATOM 648 O O . TRP A 1 86 ? -45.734 28.502 -0.578 1.00 75.06 86 TRP A O 1
ATOM 658 N N . LEU A 1 87 ? -43.671 27.602 -0.693 1.00 58.97 87 LEU A N 1
ATOM 659 C CA . LEU A 1 87 ? -43.143 28.356 0.443 1.00 58.97 87 LEU A CA 1
ATOM 660 C C . LEU A 1 87 ? -43.291 29.859 0.184 1.00 58.97 87 LEU A C 1
ATOM 662 O O . LEU A 1 87 ? -43.840 30.557 1.031 1.00 58.97 87 LEU A O 1
ATOM 666 N N . ARG A 1 88 ? -42.919 30.349 -1.005 1.00 67.81 88 ARG A N 1
ATOM 667 C CA . ARG A 1 88 ? -43.051 31.765 -1.387 1.00 67.81 88 ARG A CA 1
ATOM 668 C C . ARG A 1 88 ? -44.490 32.283 -1.265 1.00 67.81 88 ARG A C 1
ATOM 670 O O . ARG A 1 88 ? -44.698 33.373 -0.737 1.00 67.81 88 ARG A O 1
ATOM 677 N N . HIS A 1 89 ? -45.481 31.496 -1.683 1.00 63.97 89 HIS A N 1
ATOM 678 C CA . HIS A 1 89 ? -46.900 31.847 -1.544 1.00 63.97 89 HIS A CA 1
ATOM 679 C C . HIS A 1 89 ? -47.374 31.848 -0.086 1.00 63.97 89 HIS A C 1
ATOM 681 O O . HIS A 1 89 ? -48.128 32.734 0.315 1.00 63.97 89 HIS A O 1
ATOM 687 N N . VAL A 1 90 ? -46.911 30.896 0.727 1.00 60.59 90 VAL A N 1
ATOM 688 C CA . VAL A 1 90 ? -47.206 30.870 2.169 1.00 60.59 90 VAL A CA 1
ATOM 689 C C . VAL A 1 90 ? -46.593 32.090 2.869 1.00 60.59 90 VAL A C 1
ATOM 691 O O . VAL A 1 90 ? -47.271 32.727 3.674 1.00 60.59 90 VAL A O 1
ATOM 694 N N . TYR A 1 91 ? -45.363 32.473 2.509 1.00 62.50 91 TYR A N 1
ATOM 695 C CA . TYR A 1 91 ? -44.699 33.683 3.013 1.00 62.50 91 TYR A CA 1
ATOM 696 C C . TYR A 1 91 ? -45.445 34.969 2.624 1.00 62.50 91 TYR A C 1
ATOM 698 O O . TYR A 1 91 ? -45.550 35.882 3.440 1.00 62.50 91 TYR A O 1
ATOM 706 N N . ALA A 1 92 ? -45.989 35.042 1.407 1.00 69.12 92 ALA A N 1
ATOM 707 C CA . ALA A 1 92 ? -46.725 36.213 0.932 1.00 69.12 92 ALA A CA 1
ATOM 708 C C . ALA A 1 92 ? -48.102 36.380 1.601 1.00 69.12 92 ALA A C 1
ATOM 710 O O . ALA A 1 92 ? -48.549 37.505 1.813 1.00 69.12 92 ALA A O 1
ATOM 711 N N . LEU A 1 93 ? -48.774 35.275 1.940 1.00 62.78 93 LEU A N 1
ATOM 712 C CA . LEU A 1 93 ? -50.130 35.297 2.498 1.00 62.78 93 LEU A CA 1
ATOM 713 C C . LEU A 1 93 ? -50.179 35.540 4.014 1.00 62.78 93 LEU A C 1
ATOM 715 O O . LEU A 1 93 ? -51.209 35.987 4.515 1.00 62.78 93 LEU A O 1
ATOM 719 N N . TYR A 1 94 ? -49.089 35.281 4.744 1.00 61.91 94 TYR A N 1
ATOM 720 C CA . TYR A 1 94 ? -49.074 35.364 6.212 1.00 61.91 94 TYR A CA 1
ATOM 721 C C . TYR A 1 94 ? -47.856 36.124 6.784 1.00 61.91 94 TYR A C 1
ATOM 723 O O . TYR A 1 94 ? -47.166 35.605 7.665 1.00 61.91 94 TYR A O 1
ATOM 731 N N . PRO A 1 95 ? -47.586 37.375 6.354 1.00 61.19 95 PRO A N 1
ATOM 732 C CA . PRO A 1 95 ? -46.404 38.127 6.790 1.00 61.19 95 PRO A CA 1
ATOM 733 C C . PRO A 1 95 ? -46.408 38.464 8.293 1.00 61.19 95 PRO A C 1
ATOM 735 O O . PRO A 1 95 ? -45.348 38.602 8.896 1.00 61.19 95 PRO A O 1
ATOM 738 N N . ALA A 1 96 ? -47.586 38.544 8.923 1.00 60.72 96 ALA A N 1
ATOM 739 C CA . ALA A 1 96 ? -47.723 38.868 10.347 1.00 60.72 96 ALA A CA 1
ATOM 740 C C . ALA A 1 96 ? -47.336 37.716 11.298 1.00 60.72 96 ALA A C 1
ATOM 742 O O . ALA A 1 96 ? -47.090 37.960 12.474 1.00 60.72 96 ALA A O 1
ATOM 743 N N . TRP A 1 97 ? -47.252 36.475 10.804 1.00 56.62 97 TRP A N 1
ATOM 744 C CA . TRP A 1 97 ? -46.932 35.288 11.616 1.00 56.62 97 TRP A CA 1
ATOM 745 C C . TRP A 1 97 ? -45.429 34.964 11.638 1.00 56.62 97 TRP A C 1
ATOM 747 O O . TRP A 1 97 ? -44.985 34.065 12.355 1.00 56.62 97 TRP A O 1
ATOM 757 N N . LEU A 1 98 ? -44.620 35.699 10.867 1.00 52.16 98 LEU A N 1
ATOM 758 C CA . LEU A 1 98 ? -43.182 35.462 10.748 1.00 52.16 98 LEU A CA 1
ATOM 759 C C . LEU A 1 98 ? -42.413 35.568 12.075 1.00 52.16 98 LEU A C 1
ATOM 761 O O . LEU A 1 98 ? -41.600 34.684 12.341 1.00 52.16 98 LEU A O 1
ATOM 765 N N . PRO A 1 99 ? -42.649 36.580 12.930 1.00 55.41 99 PRO A N 1
ATOM 766 C CA . PRO A 1 99 ? -41.889 36.724 14.173 1.00 55.41 99 PRO A CA 1
ATOM 767 C C . PRO A 1 99 ? -42.144 35.579 15.168 1.00 55.41 99 PRO A C 1
ATOM 769 O O . PRO A 1 99 ? -41.229 35.158 15.874 1.00 55.41 99 PRO A O 1
ATOM 772 N N . GLU A 1 100 ? -43.361 35.025 15.182 1.00 54.53 100 GLU A N 1
ATOM 773 C CA . GLU A 1 100 ? -43.768 33.932 16.080 1.00 54.53 100 GLU A CA 1
ATOM 774 C C . GLU A 1 100 ? -43.267 32.558 15.610 1.00 54.53 100 GLU A C 1
ATOM 776 O O . GLU A 1 100 ? -42.937 31.694 16.419 1.00 54.53 100 GLU A O 1
ATOM 781 N N . ILE A 1 101 ? -43.127 32.355 14.297 1.00 53.28 101 ILE A N 1
ATOM 782 C CA . ILE A 1 101 ? -42.493 31.147 13.747 1.00 53.28 101 ILE A CA 1
ATOM 783 C C . ILE A 1 101 ? -40.966 31.231 13.888 1.00 53.28 101 ILE A C 1
ATOM 785 O O . ILE A 1 101 ? -40.315 30.217 14.150 1.00 53.28 101 ILE A O 1
ATOM 789 N N . VAL A 1 102 ? -40.382 32.432 13.781 1.00 54.62 102 VAL A N 1
ATOM 790 C CA . VAL A 1 102 ? -38.942 32.640 13.989 1.00 54.62 102 VAL A CA 1
ATOM 791 C C . VAL A 1 102 ? -38.534 32.387 15.448 1.00 54.62 102 VAL A C 1
ATOM 793 O O . VAL A 1 102 ? -37.459 31.829 15.677 1.00 54.62 102 VAL A O 1
ATOM 796 N N . SER A 1 103 ? -39.397 32.658 16.435 1.00 52.66 103 SER A N 1
ATOM 797 C CA . SER A 1 103 ? -39.126 32.298 17.841 1.00 52.66 103 SER A CA 1
ATOM 798 C C . SER A 1 103 ? -39.161 30.780 18.105 1.00 52.66 103 SER A C 1
ATOM 800 O O . SER A 1 103 ? -38.535 30.297 19.048 1.00 52.66 103 SER A O 1
ATOM 802 N N . HIS A 1 104 ? -39.788 30.003 17.214 1.00 54.25 104 HIS A N 1
ATOM 803 C CA . HIS A 1 104 ? -39.796 28.536 17.209 1.00 54.25 104 HIS A CA 1
ATOM 804 C C . HIS A 1 104 ? -38.864 27.916 16.144 1.00 54.25 104 HIS A C 1
ATOM 806 O O . HIS A 1 104 ? -38.979 26.737 15.800 1.00 54.25 104 HIS A O 1
ATOM 812 N N . THR A 1 105 ? -37.881 28.667 15.639 1.00 51.41 105 THR A N 1
ATOM 813 C CA . THR A 1 105 ? -36.908 28.188 14.632 1.00 51.41 105 THR A CA 1
ATOM 814 C C . THR A 1 105 ? -36.138 26.940 15.046 1.00 51.41 105 THR A C 1
ATOM 816 O O . THR A 1 105 ? -35.805 26.119 14.189 1.00 51.41 105 THR A O 1
ATOM 819 N N . GLN A 1 106 ? -35.900 26.735 16.343 1.00 60.94 106 GLN A N 1
ATOM 820 C CA . GLN A 1 106 ? -35.243 25.519 16.820 1.00 60.94 106 GLN A CA 1
ATOM 821 C C . GLN A 1 106 ? -36.096 24.267 16.573 1.00 60.94 106 GLN A C 1
ATOM 823 O O . GLN A 1 106 ? -35.574 23.269 16.081 1.00 60.94 106 GLN A O 1
ATOM 828 N N . SER A 1 107 ? -37.410 24.308 16.819 1.00 66.12 107 SER A N 1
ATOM 829 C CA . SER A 1 107 ? -38.276 23.137 16.619 1.00 66.12 107 SER A CA 1
ATOM 830 C C . SER A 1 107 ? -38.526 22.847 15.136 1.00 66.12 107 SER A C 1
ATOM 832 O O . SER A 1 107 ? -38.528 21.682 14.736 1.00 66.12 107 SER A O 1
ATOM 834 N N . ALA A 1 108 ? -38.635 23.881 14.295 1.00 68.81 108 ALA A N 1
ATOM 835 C CA . ALA A 1 108 ? -38.746 23.716 12.845 1.00 68.81 108 ALA A CA 1
ATOM 836 C C . ALA A 1 108 ? -37.462 23.134 12.222 1.00 68.81 108 ALA A C 1
ATOM 838 O O . ALA A 1 108 ? -37.530 22.225 11.393 1.00 68.81 108 ALA A O 1
ATOM 839 N N . THR A 1 109 ? -36.288 23.593 12.670 1.00 73.81 109 THR A N 1
ATOM 840 C CA . THR A 1 109 ? -34.991 23.078 12.199 1.00 73.81 109 THR A CA 1
ATOM 841 C C . THR A 1 109 ? -34.778 21.627 12.634 1.00 73.81 109 THR A C 1
ATOM 843 O O . THR A 1 109 ? -34.327 20.805 11.834 1.00 73.81 109 THR A O 1
ATOM 846 N N . LEU A 1 110 ? -35.161 21.278 13.869 1.00 73.12 110 LEU A N 1
ATOM 847 C CA . LEU A 1 110 ? -35.114 19.902 14.375 1.00 73.12 110 LEU A CA 1
ATOM 848 C C . LEU A 1 110 ? -36.072 18.972 13.619 1.00 73.12 110 LEU A C 1
ATOM 850 O O . LEU A 1 110 ? -35.704 17.850 13.277 1.00 73.12 110 LEU A O 1
ATOM 854 N N . LEU A 1 111 ? -37.279 19.438 13.293 1.00 75.81 111 LEU A N 1
ATOM 855 C CA . LEU A 1 111 ? -38.225 18.655 12.499 1.00 75.81 111 LEU A CA 1
ATOM 856 C C . LEU A 1 111 ? -37.720 18.446 11.065 1.00 75.81 111 LEU A C 1
ATOM 858 O O . LEU A 1 111 ? -37.788 17.332 10.546 1.00 75.81 111 LEU A O 1
ATOM 862 N N . TYR A 1 112 ? -37.175 19.488 10.433 1.00 79.94 112 TYR A N 1
ATOM 863 C CA . TYR A 1 112 ? -36.604 19.391 9.091 1.00 79.94 112 TYR A CA 1
ATOM 864 C C . TYR A 1 112 ? -35.415 18.424 9.051 1.00 79.94 112 TYR A C 1
ATOM 866 O O . TYR A 1 112 ? -35.389 17.508 8.230 1.00 79.94 112 TYR A O 1
ATOM 874 N N . THR A 1 113 ? -34.467 18.562 9.982 1.00 75.62 113 THR A N 1
ATOM 875 C CA . THR A 1 113 ? -33.324 17.640 10.091 1.00 75.62 113 THR A CA 1
ATOM 876 C C . THR A 1 113 ? -33.776 16.207 10.358 1.00 75.62 113 THR A C 1
ATOM 878 O O . THR A 1 113 ? -33.281 15.288 9.706 1.00 75.62 113 THR A O 1
ATOM 881 N N . PHE A 1 114 ? -34.772 15.993 11.222 1.00 81.50 114 PHE A N 1
ATOM 882 C CA . PHE A 1 114 ? -35.352 14.669 11.445 1.00 81.50 114 PHE A CA 1
ATOM 883 C C . PHE A 1 114 ? -35.954 14.070 10.164 1.00 81.50 114 PHE A C 1
ATOM 885 O O . PHE A 1 114 ? -35.679 12.915 9.832 1.00 81.50 114 PHE A O 1
ATOM 892 N N . LEU A 1 115 ? -36.731 14.844 9.401 1.00 83.50 115 LEU A N 1
ATOM 893 C CA . LEU A 1 115 ? -37.331 14.381 8.146 1.00 83.50 115 LEU A CA 1
ATOM 894 C C . LEU A 1 115 ? -36.273 14.053 7.083 1.00 83.50 115 LEU A C 1
ATOM 896 O O . LEU A 1 115 ? -36.380 13.016 6.422 1.00 83.50 115 LEU A O 1
ATOM 900 N N . VAL A 1 116 ? -35.223 14.873 6.968 1.00 85.62 116 VAL A N 1
ATOM 901 C CA . VAL A 1 116 ? -34.077 14.605 6.085 1.00 85.62 116 VAL A CA 1
ATOM 902 C C . VAL A 1 116 ? -33.369 13.313 6.498 1.00 85.62 116 VAL A C 1
ATOM 904 O O . VAL A 1 116 ? -33.110 12.463 5.649 1.00 85.62 116 VAL A O 1
ATOM 907 N N . LEU A 1 117 ? -33.125 13.095 7.793 1.00 85.25 117 LEU A N 1
ATOM 908 C CA . LEU A 1 117 ? -32.497 11.866 8.289 1.00 85.25 117 LEU A CA 1
ATOM 909 C C . LEU A 1 117 ? -33.354 10.619 8.024 1.00 85.25 117 LEU A C 1
ATOM 911 O O . LEU A 1 117 ? -32.829 9.581 7.612 1.00 85.25 117 LEU A O 1
ATOM 915 N N . VAL A 1 118 ? -34.675 10.705 8.205 1.00 85.06 118 VAL A N 1
ATOM 916 C CA . VAL A 1 118 ? -35.601 9.604 7.886 1.00 85.06 118 VAL A CA 1
ATOM 917 C C . VAL A 1 118 ? -35.592 9.298 6.387 1.00 85.06 118 VAL A C 1
ATOM 919 O O . VAL A 1 118 ? -35.570 8.124 6.003 1.00 85.06 118 VAL A O 1
ATOM 922 N N . PHE A 1 119 ? -35.577 10.329 5.540 1.00 87.44 119 PHE A N 1
ATOM 923 C CA . PHE A 1 119 ? -35.479 10.172 4.091 1.00 87.44 119 PHE A CA 1
ATOM 924 C C . PHE A 1 119 ? -34.154 9.515 3.684 1.00 87.44 119 PHE A C 1
ATOM 926 O O . PHE A 1 119 ? -34.167 8.484 3.011 1.00 87.44 119 PHE A O 1
ATOM 933 N N . LEU A 1 120 ? -33.021 10.024 4.178 1.00 86.81 120 LEU A N 1
ATOM 934 C CA . LEU A 1 120 ? -31.693 9.462 3.917 1.00 86.81 120 LEU A CA 1
ATOM 935 C C . LEU A 1 120 ? -31.590 8.000 4.369 1.00 86.81 120 LEU A C 1
ATOM 937 O O . LEU A 1 120 ? -31.056 7.167 3.637 1.00 86.81 120 LEU A O 1
ATOM 941 N N . ASN A 1 121 ? -32.168 7.643 5.519 1.00 88.25 121 ASN A N 1
ATOM 942 C CA . ASN A 1 121 ? -32.213 6.257 5.990 1.00 88.25 121 ASN A CA 1
ATOM 943 C C . ASN A 1 121 ? -33.024 5.347 5.046 1.00 88.25 121 ASN A C 1
ATOM 945 O O . ASN A 1 121 ? -32.622 4.215 4.765 1.00 88.25 121 ASN A O 1
ATOM 949 N N . LYS A 1 122 ? -34.154 5.828 4.508 1.00 83.75 122 LYS A N 1
ATOM 950 C CA . LYS A 1 122 ? -34.932 5.074 3.511 1.00 83.75 122 LYS A CA 1
ATOM 951 C C . LYS A 1 122 ? -34.159 4.902 2.201 1.00 83.75 122 LYS A C 1
ATOM 953 O O . LYS A 1 122 ? -34.099 3.778 1.699 1.00 83.75 122 LYS A O 1
ATOM 958 N N . CYS A 1 123 ? -33.519 5.958 1.699 1.00 84.56 123 CYS A N 1
ATOM 959 C CA . CYS A 1 123 ? -32.666 5.897 0.508 1.00 84.56 123 CYS A CA 1
ATOM 960 C C . CYS A 1 123 ? -31.505 4.915 0.700 1.00 84.56 123 CYS A C 1
ATOM 962 O O . CYS A 1 123 ? -31.262 4.066 -0.153 1.00 84.56 123 CYS A O 1
ATOM 964 N N . TRP A 1 124 ? -30.855 4.940 1.864 1.00 87.81 124 TRP A N 1
ATOM 965 C CA . TRP A 1 124 ? -29.778 4.014 2.208 1.00 87.81 124 TRP A CA 1
ATOM 966 C C . TRP A 1 124 ? -30.236 2.550 2.246 1.00 87.81 124 TRP A C 1
ATOM 968 O O . TRP A 1 124 ? -29.549 1.662 1.736 1.00 87.81 124 TRP A O 1
ATOM 978 N N . LYS A 1 125 ? -31.421 2.272 2.809 1.00 87.38 125 LYS A N 1
ATOM 979 C CA . LYS A 1 125 ? -32.012 0.923 2.799 1.00 87.38 125 LYS A CA 1
ATOM 980 C C . LYS A 1 125 ? -32.325 0.445 1.380 1.00 87.38 125 LYS A C 1
ATOM 982 O O . LYS A 1 125 ? -32.031 -0.709 1.065 1.00 87.38 125 LYS A O 1
ATOM 987 N N . ALA A 1 126 ? -32.873 1.315 0.532 1.00 84.44 126 ALA A N 1
ATOM 988 C CA . ALA A 1 126 ? -33.143 1.004 -0.871 1.00 84.44 126 ALA A CA 1
ATOM 989 C C . ALA A 1 126 ? -31.845 0.732 -1.650 1.00 84.44 126 ALA A C 1
ATOM 991 O O . ALA A 1 126 ? -31.747 -0.276 -2.350 1.00 84.44 126 ALA A O 1
ATOM 992 N N . LEU A 1 127 ? -30.815 1.557 -1.449 1.00 85.06 127 LEU A N 1
ATOM 993 C CA . LEU A 1 127 ? -29.503 1.384 -2.069 1.00 85.06 127 LEU A CA 1
ATOM 994 C C . LEU A 1 127 ? -28.841 0.064 -1.642 1.00 85.06 127 LEU A C 1
ATOM 996 O O . LEU A 1 127 ? -28.368 -0.692 -2.484 1.00 85.06 127 LEU A O 1
ATOM 1000 N N . ARG A 1 128 ? -28.870 -0.275 -0.345 1.00 90.00 128 ARG A N 1
ATOM 1001 C CA . ARG A 1 128 ? -28.374 -1.573 0.151 1.00 90.00 128 ARG A CA 1
ATOM 1002 C C . ARG A 1 128 ? -29.112 -2.756 -0.465 1.00 90.00 128 ARG A C 1
ATOM 1004 O O . ARG A 1 128 ? -28.498 -3.793 -0.710 1.00 90.00 128 ARG A O 1
ATOM 1011 N N . TYR A 1 129 ? -30.420 -2.631 -0.675 1.00 89.50 129 TYR A N 1
ATOM 1012 C CA . TYR A 1 129 ? -31.199 -3.669 -1.340 1.00 89.50 129 TYR A CA 1
ATOM 1013 C C . TYR A 1 129 ? -30.755 -3.844 -2.799 1.00 89.50 129 TYR A C 1
ATOM 1015 O O . TYR A 1 129 ? -30.491 -4.972 -3.210 1.00 89.50 129 TYR A O 1
ATOM 1023 N N . GLN A 1 130 ? -30.581 -2.743 -3.538 1.00 85.25 130 GLN A N 1
ATOM 1024 C CA . GLN A 1 130 ? -30.082 -2.765 -4.918 1.00 85.25 130 GLN A CA 1
ATOM 1025 C C . GLN A 1 130 ? -28.675 -3.367 -5.016 1.00 85.25 130 GLN A C 1
ATOM 1027 O O . GLN A 1 130 ? -28.457 -4.274 -5.815 1.00 85.25 130 GLN A O 1
ATOM 1032 N N . MET A 1 131 ? -27.748 -2.974 -4.135 1.00 81.50 131 MET A N 1
ATOM 1033 C CA . MET A 1 131 ? -26.404 -3.568 -4.095 1.00 81.50 131 MET A CA 1
ATOM 1034 C C . MET A 1 131 ? -26.443 -5.081 -3.855 1.00 81.50 131 MET A C 1
ATOM 1036 O O . MET A 1 131 ? -25.714 -5.826 -4.504 1.00 81.50 131 MET A O 1
ATOM 1040 N N . LYS A 1 132 ? -27.315 -5.561 -2.956 1.00 88.88 132 LYS A N 1
ATOM 1041 C CA . LYS A 1 132 ? -27.475 -7.004 -2.716 1.00 88.88 132 LYS A CA 1
ATOM 1042 C C . LYS A 1 132 ? -28.000 -7.743 -3.945 1.00 88.88 132 LYS A C 1
ATOM 1044 O O . LYS A 1 132 ? -27.579 -8.873 -4.178 1.00 88.88 132 LYS A O 1
ATOM 1049 N N . GLN A 1 133 ? -28.915 -7.142 -4.704 1.00 87.25 133 GLN A N 1
ATOM 1050 C CA . GLN A 1 133 ? -29.403 -7.742 -5.948 1.00 87.25 133 GLN A CA 1
ATOM 1051 C C . GLN A 1 133 ? -28.299 -7.779 -7.002 1.00 87.25 133 GLN A C 1
ATOM 1053 O O . GLN A 1 133 ? -28.037 -8.834 -7.569 1.00 87.25 133 GLN A O 1
ATOM 1058 N N . TRP A 1 134 ? -27.570 -6.678 -7.173 1.00 84.56 134 TRP A N 1
ATOM 1059 C CA . TRP A 1 134 ? -26.459 -6.604 -8.118 1.00 84.56 134 TRP A CA 1
ATOM 1060 C C . TRP A 1 134 ? -25.356 -7.626 -7.808 1.00 84.56 134 TRP A C 1
ATOM 1062 O O . TRP A 1 134 ? -24.897 -8.343 -8.694 1.00 84.56 134 TRP A O 1
ATOM 1072 N N . GLN A 1 135 ? -25.007 -7.792 -6.529 1.00 86.31 135 GLN A N 1
ATOM 1073 C CA . GLN A 1 135 ? -24.040 -8.799 -6.092 1.00 86.31 135 GLN A CA 1
ATOM 1074 C C . GLN A 1 135 ? -24.501 -10.231 -6.413 1.00 86.31 135 GLN A C 1
ATOM 1076 O O . GLN A 1 135 ? -23.682 -11.068 -6.801 1.00 86.31 135 GLN A O 1
ATOM 1081 N N . ARG A 1 136 ? -25.802 -10.531 -6.286 1.00 90.50 136 ARG A N 1
ATOM 1082 C CA . ARG A 1 136 ? -26.359 -11.841 -6.669 1.00 90.50 136 ARG A CA 1
ATOM 1083 C C . ARG A 1 136 ? -26.247 -12.072 -8.171 1.00 90.50 136 ARG A C 1
ATOM 1085 O O . ARG A 1 136 ? -25.806 -13.148 -8.561 1.00 90.50 136 ARG A O 1
ATOM 1092 N N . THR A 1 137 ? -26.571 -11.069 -8.985 1.00 86.81 137 THR A N 1
ATOM 1093 C CA . THR A 1 137 ? -26.452 -11.150 -10.447 1.00 86.81 137 THR A CA 1
ATOM 1094 C C . THR A 1 137 ? -25.005 -11.385 -10.878 1.00 86.81 137 THR A C 1
ATOM 1096 O O . THR A 1 137 ? -24.745 -12.305 -11.648 1.00 86.81 137 THR A O 1
ATOM 1099 N N . LEU A 1 138 ? -24.047 -10.643 -10.313 1.00 82.62 138 LEU A N 1
ATOM 1100 C CA . LEU A 1 138 ? -22.618 -10.841 -10.590 1.00 82.62 138 LEU A CA 1
ATOM 1101 C C . LEU A 1 138 ? -22.138 -12.238 -10.181 1.00 82.62 138 LEU A C 1
ATOM 1103 O O . LEU A 1 138 ? -21.403 -12.889 -10.920 1.00 82.62 138 LEU A O 1
ATOM 1107 N N . THR A 1 139 ? -22.589 -12.730 -9.024 1.00 83.38 139 THR A N 1
ATOM 1108 C CA . THR A 1 139 ? -22.245 -14.083 -8.558 1.00 83.38 139 THR A CA 1
ATOM 1109 C C . THR A 1 139 ? -22.820 -15.149 -9.493 1.00 83.38 139 THR A C 1
ATOM 1111 O O . THR A 1 139 ? -22.143 -16.128 -9.793 1.00 83.38 139 THR A O 1
ATOM 1114 N N . GLN A 1 140 ? -24.044 -14.961 -9.992 1.00 87.38 140 GLN A N 1
ATOM 1115 C CA . GLN A 1 140 ? -24.662 -15.874 -10.955 1.00 87.38 140 GLN A CA 1
ATOM 1116 C C . GLN A 1 140 ? -23.943 -15.860 -12.310 1.00 87.38 140 GLN A C 1
ATOM 1118 O O . GLN A 1 140 ? -23.678 -16.932 -12.850 1.00 87.38 140 GLN A O 1
ATOM 1123 N N . GLN A 1 141 ? -23.563 -14.685 -12.820 1.00 81.88 141 GLN A N 1
ATOM 1124 C CA . GLN A 1 141 ? -22.775 -14.560 -14.053 1.00 81.88 141 GLN A CA 1
ATOM 1125 C C . GLN A 1 141 ? -21.401 -15.231 -13.921 1.00 81.88 141 GLN A C 1
ATOM 1127 O O . GLN A 1 141 ? -20.987 -15.976 -14.809 1.00 81.88 141 GLN A O 1
ATOM 1132 N N . ALA A 1 142 ? -20.723 -15.046 -12.785 1.00 73.62 142 ALA A N 1
ATOM 1133 C CA . ALA A 1 142 ? -19.459 -15.722 -12.499 1.00 73.62 142 ALA A CA 1
ATOM 1134 C C . ALA A 1 142 ? -19.623 -17.249 -12.388 1.00 73.62 142 ALA A C 1
ATOM 1136 O O . ALA A 1 142 ? -18.774 -18.006 -12.850 1.00 73.62 142 ALA A O 1
ATOM 1137 N N . LEU A 1 143 ? -20.729 -17.733 -11.813 1.00 81.38 143 LEU A N 1
ATOM 1138 C CA . LEU A 1 143 ? -20.992 -19.171 -11.729 1.00 81.38 143 LEU A CA 1
ATOM 1139 C C . LEU A 1 143 ? -21.263 -19.786 -13.114 1.00 81.38 143 LEU A C 1
ATOM 1141 O O . LEU A 1 143 ? -20.852 -20.915 -13.380 1.00 81.38 143 LEU A O 1
ATOM 1145 N N . GLN A 1 144 ? -21.946 -19.053 -13.998 1.00 84.00 144 GLN A N 1
ATOM 1146 C CA . GLN A 1 144 ? -22.208 -19.481 -15.374 1.00 84.00 144 GLN A CA 1
ATOM 1147 C C . GLN A 1 144 ? -20.926 -19.527 -16.214 1.00 84.00 144 GLN A C 1
ATOM 1149 O O . GLN A 1 144 ? -20.724 -20.494 -16.949 1.00 84.00 144 GLN A O 1
ATOM 1154 N N . SER A 1 145 ? -20.022 -18.554 -16.059 1.00 76.12 145 SER A N 1
ATOM 1155 C CA . SER A 1 145 ? -18.739 -18.577 -16.770 1.00 76.12 145 SER A CA 1
ATOM 1156 C C . SER A 1 145 ? -17.861 -19.751 -16.323 1.00 76.12 145 SER A C 1
ATOM 1158 O O . SER A 1 145 ? -17.298 -20.444 -17.167 1.00 76.12 145 SER A O 1
ATOM 1160 N N . VAL A 1 146 ? -17.828 -20.078 -15.026 1.00 76.38 146 VAL A N 1
ATOM 1161 C CA . VAL A 1 146 ? -17.094 -21.254 -14.521 1.00 76.38 146 VAL A CA 1
ATOM 1162 C C . VAL A 1 146 ? -17.672 -22.567 -15.056 1.00 76.38 146 VAL A C 1
ATOM 1164 O O . VAL A 1 146 ? -16.903 -23.447 -15.446 1.00 76.38 146 VAL A O 1
ATOM 1167 N N . LYS A 1 147 ? -19.004 -22.701 -15.142 1.00 79.25 147 LYS A N 1
ATOM 1168 C CA . LYS A 1 147 ? -19.632 -23.885 -15.758 1.00 79.25 147 LYS A CA 1
ATOM 1169 C C . LYS A 1 147 ? -19.222 -24.041 -17.222 1.00 79.25 147 LYS A C 1
ATOM 1171 O O . LYS A 1 147 ? -18.767 -25.119 -17.593 1.00 79.25 147 LYS A O 1
ATOM 1176 N N . SER A 1 148 ? -19.247 -22.956 -18.000 1.00 75.75 148 SER A N 1
ATOM 1177 C CA . SER A 1 148 ? -18.828 -22.994 -19.410 1.00 75.75 148 SER A CA 1
ATOM 1178 C C . SER A 1 148 ? -17.361 -23.413 -19.589 1.00 75.75 148 SER A C 1
ATOM 1180 O O . SER A 1 148 ? -17.040 -24.189 -20.485 1.00 75.75 148 SER A O 1
ATOM 1182 N N . VAL A 1 149 ? -16.467 -22.986 -18.687 1.00 70.12 149 VAL A N 1
ATOM 1183 C CA . VAL A 1 149 ? -15.052 -23.393 -18.701 1.00 70.12 149 VAL A CA 1
ATOM 1184 C C . VAL A 1 149 ? -14.889 -24.864 -18.306 1.00 70.12 149 VAL A C 1
ATOM 1186 O O . VAL A 1 149 ? -14.072 -25.568 -18.898 1.00 70.12 149 VAL A O 1
ATOM 1189 N N . SER A 1 150 ? -15.674 -25.355 -17.341 1.00 72.88 150 SER A N 1
ATOM 1190 C CA . SER A 1 150 ? -15.646 -26.772 -16.956 1.00 72.88 150 SER A CA 1
ATOM 1191 C C . SER A 1 150 ? -16.140 -27.694 -18.077 1.00 72.88 150 SER A C 1
ATOM 1193 O O . SER A 1 150 ? -15.529 -28.738 -18.308 1.00 72.88 150 SER A O 1
ATOM 1195 N N . GLU A 1 151 ? -17.161 -27.267 -18.827 1.00 77.69 151 GLU A N 1
ATOM 1196 C CA . GLU A 1 151 ? -17.701 -27.969 -20.000 1.00 77.69 151 GLU A CA 1
ATOM 1197 C C . GLU A 1 151 ? -16.698 -27.964 -21.169 1.00 77.69 151 GLU A C 1
ATOM 1199 O O . GLU A 1 151 ? -16.470 -28.995 -21.801 1.00 77.69 151 GLU A O 1
ATOM 1204 N N . LEU A 1 152 ? -15.994 -26.846 -21.394 1.00 67.69 152 LEU A N 1
ATOM 1205 C CA . LEU A 1 152 ? -14.871 -26.760 -22.341 1.00 67.69 152 LEU A CA 1
ATOM 1206 C C . LEU A 1 152 ? -13.711 -27.693 -21.964 1.00 67.69 152 LEU A C 1
ATOM 1208 O O . LEU A 1 152 ? -13.119 -28.330 -22.836 1.00 67.69 152 LEU A O 1
ATOM 1212 N N . GLY A 1 153 ? -13.403 -27.812 -20.670 1.00 66.88 153 GLY A N 1
ATOM 1213 C CA . GLY A 1 153 ? -12.392 -28.743 -20.166 1.00 66.88 153 GLY A CA 1
ATOM 1214 C C . GLY A 1 153 ? -12.769 -30.212 -20.383 1.00 66.88 153 GLY A C 1
ATOM 1215 O O . GLY A 1 153 ? -11.907 -31.020 -20.730 1.00 66.88 153 GLY A O 1
ATOM 1216 N N . THR A 1 154 ? -14.054 -30.557 -20.247 1.00 74.69 154 THR A N 1
ATOM 1217 C CA . THR A 1 154 ? -14.540 -31.925 -20.502 1.00 74.69 154 THR A CA 1
ATOM 1218 C C . THR A 1 154 ? -14.546 -32.251 -21.997 1.00 74.69 154 THR A C 1
ATOM 1220 O O . THR A 1 154 ? -14.048 -33.307 -22.387 1.00 74.69 154 THR A O 1
ATOM 1223 N N . ALA A 1 155 ? -14.986 -31.317 -22.847 1.00 68.44 155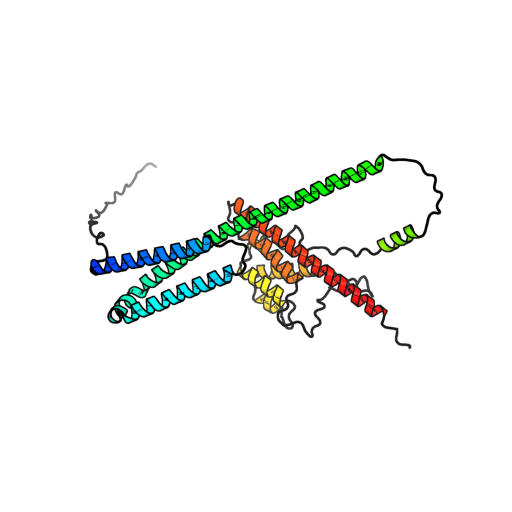 ALA A N 1
ATOM 1224 C CA . ALA A 1 155 ? -14.959 -31.474 -24.304 1.00 68.44 155 ALA A CA 1
ATOM 1225 C C . ALA A 1 155 ? -13.526 -31.602 -24.863 1.00 68.44 155 ALA A C 1
ATOM 1227 O O . ALA A 1 155 ? -13.258 -32.419 -25.749 1.00 68.44 155 ALA A O 1
ATOM 1228 N N . ALA A 1 156 ? -12.571 -30.841 -24.316 1.00 66.31 156 ALA A N 1
ATOM 1229 C CA . ALA A 1 156 ? -11.158 -30.960 -24.678 1.00 66.31 156 ALA A CA 1
ATOM 1230 C C . ALA A 1 156 ? -10.550 -32.307 -24.234 1.00 66.31 156 ALA A C 1
ATOM 1232 O O . ALA A 1 156 ? -9.746 -32.893 -24.964 1.00 66.31 156 ALA A O 1
ATOM 1233 N N . GLY A 1 157 ? -10.964 -32.826 -23.072 1.00 66.25 157 GLY A N 1
ATOM 1234 C CA . GLY A 1 157 ? -10.574 -34.152 -22.587 1.00 66.25 157 GLY A CA 1
ATOM 1235 C C . GLY A 1 157 ? -11.065 -35.292 -23.487 1.00 66.25 157 GLY A C 1
ATOM 1236 O O . GLY A 1 157 ? -10.295 -36.205 -23.797 1.00 66.25 157 GLY A O 1
ATOM 1237 N N . GLU A 1 158 ? -12.303 -35.219 -23.983 1.00 71.81 158 GLU A N 1
ATOM 1238 C CA . GLU A 1 158 ? -12.849 -36.211 -24.923 1.00 71.81 158 GLU A CA 1
ATOM 1239 C C . GLU A 1 158 ? -12.155 -36.185 -26.293 1.00 71.81 158 GLU A C 1
ATOM 1241 O O . GLU A 1 158 ? -11.869 -37.243 -26.862 1.00 71.81 158 GLU A O 1
ATOM 1246 N N . LEU A 1 159 ? -11.811 -35.000 -26.810 1.00 63.81 159 LEU A N 1
ATOM 1247 C CA . LEU A 1 159 ? -11.069 -34.869 -28.071 1.00 63.81 159 LEU A CA 1
ATOM 1248 C C . LEU A 1 159 ? -9.646 -35.443 -27.980 1.00 63.81 159 LEU A C 1
ATOM 1250 O O . LEU A 1 159 ? -9.162 -36.052 -28.937 1.00 63.81 159 LEU A O 1
ATOM 1254 N N . LEU A 1 160 ? -8.986 -35.302 -26.828 1.00 59.34 160 LEU A N 1
ATOM 1255 C CA . LEU A 1 160 ? -7.668 -35.899 -26.591 1.00 59.34 160 LEU A CA 1
ATOM 1256 C C . LEU A 1 160 ? -7.744 -37.418 -26.382 1.00 59.34 160 LEU A C 1
ATOM 1258 O O . LEU A 1 160 ? -6.858 -38.135 -26.845 1.00 59.34 160 LEU A O 1
ATOM 1262 N N . SER A 1 161 ? -8.819 -37.924 -25.771 1.00 58.97 161 SER A N 1
ATOM 1263 C CA . SER A 1 161 ? -9.049 -39.365 -25.609 1.00 58.97 161 SER A CA 1
ATOM 1264 C C . SER A 1 161 ? -9.330 -40.065 -26.949 1.00 58.97 161 SER A C 1
ATOM 1266 O O . SER A 1 161 ? -8.785 -41.139 -27.216 1.00 58.97 161 SER A O 1
ATOM 1268 N N . LYS A 1 162 ? -10.082 -39.427 -27.860 1.00 56.12 162 LYS A N 1
ATOM 1269 C CA . LYS A 1 162 ? -10.336 -39.965 -29.212 1.00 56.12 162 LYS A CA 1
ATOM 1270 C C . LYS A 1 162 ? -9.082 -40.048 -30.085 1.00 56.12 162 LYS A C 1
ATOM 1272 O O . LYS A 1 162 ? -8.978 -40.950 -30.911 1.00 56.12 162 LYS A O 1
ATOM 1277 N N . LYS A 1 163 ? -8.093 -39.173 -29.876 1.00 51.16 163 LYS A N 1
ATOM 1278 C CA . LYS A 1 163 ? -6.853 -39.164 -30.671 1.00 51.16 163 LYS A CA 1
ATOM 1279 C C . LYS A 1 163 ? -5.898 -40.323 -30.348 1.00 51.16 163 LYS A C 1
ATOM 1281 O O . LYS A 1 163 ? -4.943 -40.538 -31.085 1.00 51.16 163 LYS A O 1
ATOM 1286 N N . HIS A 1 164 ? -6.157 -41.087 -29.284 1.00 50.06 164 HIS A N 1
ATOM 1287 C CA . HIS A 1 164 ? -5.311 -42.211 -28.878 1.00 50.06 164 HIS A CA 1
ATOM 1288 C C . HIS A 1 164 ? -5.775 -43.583 -29.393 1.00 50.06 164 HIS A C 1
ATOM 1290 O O . HIS A 1 164 ? -5.087 -44.572 -29.138 1.00 50.06 164 HIS A O 1
ATOM 1296 N N . LYS A 1 165 ? -6.913 -43.666 -30.104 1.00 51.09 165 LYS A N 1
ATOM 1297 C CA . LYS A 1 165 ? -7.507 -44.953 -30.511 1.00 51.09 165 LYS A CA 1
ATOM 1298 C C . LYS A 1 165 ? -7.358 -45.323 -31.991 1.00 51.09 165 LYS A C 1
ATOM 1300 O O . LYS A 1 165 ? -7.489 -46.500 -32.301 1.00 51.09 165 LYS A O 1
ATOM 1305 N N . ASP A 1 166 ? -6.960 -44.392 -32.857 1.00 47.16 166 ASP A N 1
ATOM 1306 C CA . ASP A 1 166 ? -6.710 -44.674 -34.279 1.00 47.16 166 ASP A CA 1
ATOM 1307 C C . ASP A 1 166 ? -5.208 -44.663 -34.588 1.00 47.16 166 ASP A C 1
ATOM 1309 O O . ASP A 1 166 ? -4.659 -43.775 -35.239 1.00 47.16 166 ASP A O 1
ATOM 1313 N N . GLY A 1 167 ? -4.521 -45.683 -34.073 1.00 44.34 167 GLY A N 1
ATOM 1314 C CA . GLY A 1 167 ? -3.170 -46.037 -34.488 1.00 44.34 167 GLY A CA 1
ATOM 1315 C C . GLY A 1 167 ? -3.209 -46.863 -35.770 1.00 44.34 167 GLY A C 1
ATOM 1316 O O . GLY A 1 167 ? -3.126 -48.085 -35.705 1.00 44.34 167 GLY A O 1
ATOM 1317 N N . SER A 1 168 ? -3.310 -46.204 -36.928 1.00 43.00 168 SER A N 1
ATOM 1318 C CA . SER A 1 168 ? -3.028 -46.834 -38.221 1.00 43.00 168 SER A CA 1
ATOM 1319 C C . SER A 1 168 ? -1.646 -46.414 -38.715 1.00 43.00 168 SER A C 1
ATOM 1321 O O . SER A 1 168 ? -1.332 -45.231 -38.848 1.00 43.00 168 SER A O 1
ATOM 1323 N N . GLN A 1 169 ? -0.811 -47.426 -38.939 1.00 48.62 169 GLN A N 1
ATOM 1324 C CA . GLN A 1 169 ? 0.557 -47.353 -39.437 1.00 48.62 169 GLN A CA 1
ATOM 1325 C C . GLN A 1 169 ? 0.657 -46.592 -40.765 1.00 48.62 169 GLN A C 1
ATOM 1327 O O . GLN A 1 169 ? -0.045 -46.913 -41.718 1.00 48.62 169 GLN A O 1
ATOM 1332 N N . MET A 1 170 ? 1.628 -45.680 -40.856 1.00 40.25 170 MET A N 1
ATOM 1333 C CA . MET A 1 170 ? 2.237 -45.252 -42.120 1.00 40.25 170 MET A CA 1
ATOM 1334 C C . MET A 1 170 ? 3.758 -45.114 -41.920 1.00 40.25 170 MET A C 1
ATOM 1336 O O . MET A 1 170 ? 4.185 -44.401 -41.007 1.00 40.25 170 MET A O 1
ATOM 1340 N N . PRO A 1 171 ? 4.601 -45.761 -42.748 1.00 48.16 171 PRO A N 1
ATOM 1341 C CA . PRO A 1 171 ? 6.047 -45.609 -42.692 1.00 48.16 171 PRO A CA 1
ATOM 1342 C C . PRO A 1 171 ? 6.475 -44.442 -43.591 1.00 48.16 171 PRO A C 1
ATOM 1344 O O . PRO A 1 171 ? 6.677 -44.596 -44.791 1.00 48.16 171 PRO A O 1
ATOM 1347 N N . GLY A 1 172 ? 6.624 -43.255 -43.006 1.00 41.75 172 GLY A N 1
ATOM 1348 C CA . GLY A 1 172 ? 7.166 -42.076 -43.682 1.00 41.75 172 GLY A CA 1
ATOM 1349 C C . GLY A 1 172 ? 8.555 -41.727 -43.162 1.00 41.75 172 GLY A C 1
ATOM 1350 O O . GLY A 1 172 ? 8.687 -41.032 -42.158 1.00 41.75 172 GLY A O 1
ATOM 1351 N N . LYS A 1 173 ? 9.603 -42.200 -43.847 1.00 51.34 173 LYS A N 1
ATOM 1352 C CA . LYS A 1 173 ? 10.973 -41.688 -43.696 1.00 51.34 173 LYS A CA 1
ATOM 1353 C C . LYS A 1 173 ? 10.996 -40.225 -44.159 1.00 51.34 173 LYS A C 1
ATOM 1355 O O . LYS A 1 173 ? 10.885 -39.962 -45.349 1.00 51.34 173 LYS A O 1
ATOM 1360 N N . GLY A 1 174 ? 11.168 -39.292 -43.228 1.00 43.69 174 GLY A N 1
ATOM 1361 C CA . GLY A 1 174 ? 11.389 -37.874 -43.509 1.00 43.69 174 GLY A CA 1
ATOM 1362 C C . GLY A 1 174 ? 12.482 -37.341 -42.593 1.00 43.69 174 GLY A C 1
ATOM 1363 O O . GLY A 1 174 ? 12.412 -37.514 -41.376 1.00 43.69 174 GLY A O 1
ATOM 1364 N N . LEU A 1 175 ? 13.529 -36.778 -43.194 1.00 51.94 175 LEU A N 1
ATOM 1365 C CA . LEU A 1 175 ? 14.738 -36.307 -42.530 1.00 51.94 175 LEU A CA 1
ATOM 1366 C C . LEU A 1 175 ? 14.429 -35.396 -41.333 1.00 51.94 175 LEU A C 1
ATOM 1368 O O . LEU A 1 175 ? 13.700 -34.411 -41.426 1.00 51.94 175 LEU A O 1
ATOM 1372 N N . LYS A 1 176 ? 15.050 -35.737 -40.204 1.00 46.97 176 LYS A N 1
ATOM 1373 C CA . LYS A 1 176 ? 15.040 -34.972 -38.961 1.00 46.97 176 LYS A CA 1
ATOM 1374 C C . LYS A 1 176 ? 15.712 -33.614 -39.190 1.00 46.97 176 LYS A C 1
ATOM 1376 O O . LYS A 1 176 ? 16.921 -33.551 -39.384 1.00 46.97 176 LYS A O 1
ATOM 1381 N N . SER A 1 177 ? 14.930 -32.539 -39.106 1.00 53.59 177 SER A N 1
ATOM 1382 C CA . SER A 1 177 ? 15.428 -31.173 -38.921 1.00 53.59 177 SER A CA 1
ATOM 1383 C C . SER A 1 177 ? 16.053 -31.050 -37.527 1.00 53.59 177 SER A C 1
ATOM 1385 O O . SER A 1 177 ? 15.369 -30.887 -36.516 1.00 53.59 177 SER A O 1
ATOM 1387 N N . THR A 1 178 ? 17.375 -31.167 -37.459 1.00 56.66 178 THR A N 1
ATOM 1388 C CA . THR A 1 178 ? 18.186 -30.993 -36.243 1.00 56.66 178 THR A CA 1
ATOM 1389 C C . THR A 1 178 ? 18.248 -29.528 -35.777 1.00 56.66 178 THR A C 1
ATOM 1391 O O . THR A 1 178 ? 18.638 -29.269 -34.642 1.00 56.66 178 THR A O 1
ATOM 1394 N N . ASN A 1 179 ? 17.794 -28.571 -36.597 1.00 56.16 179 ASN A N 1
ATOM 1395 C CA . ASN A 1 179 ? 17.877 -27.134 -36.306 1.00 56.16 179 ASN A CA 1
ATOM 1396 C C . ASN A 1 179 ? 16.715 -26.575 -35.466 1.00 56.16 179 ASN A C 1
ATOM 1398 O O . ASN A 1 179 ? 16.873 -25.545 -34.814 1.00 56.16 179 ASN A O 1
ATOM 1402 N N . GLU A 1 180 ? 15.557 -27.238 -35.413 1.00 56.62 180 GLU A N 1
ATOM 1403 C CA . GLU A 1 180 ? 14.399 -26.692 -34.685 1.00 56.62 180 GLU A CA 1
ATOM 1404 C C . GLU A 1 180 ? 14.492 -26.904 -33.161 1.00 56.62 180 GLU A C 1
ATOM 1406 O O . GLU A 1 180 ? 14.000 -26.092 -32.375 1.00 56.62 180 GLU A O 1
ATOM 1411 N N . LYS A 1 181 ? 15.193 -27.960 -32.723 1.00 55.56 181 LYS A N 1
ATOM 1412 C CA . LYS A 1 181 ? 15.457 -28.211 -31.295 1.00 55.56 181 LYS A CA 1
ATOM 1413 C C . LYS A 1 181 ? 16.534 -27.281 -30.723 1.00 55.56 181 LYS A C 1
ATOM 1415 O O . LYS A 1 181 ? 16.384 -26.837 -29.589 1.00 55.56 181 LYS A O 1
ATOM 1420 N N . ALA A 1 182 ? 17.547 -26.916 -31.514 1.00 56.69 182 ALA A N 1
ATOM 1421 C CA . ALA A 1 182 ? 18.574 -25.952 -31.106 1.00 56.69 182 ALA A CA 1
ATOM 1422 C C . ALA A 1 182 ? 18.000 -24.530 -30.949 1.00 56.69 182 ALA A C 1
ATOM 1424 O O . ALA A 1 182 ? 18.302 -23.835 -29.980 1.00 56.69 182 ALA A O 1
ATOM 1425 N N . ARG A 1 183 ? 17.080 -24.126 -31.838 1.00 56.50 183 ARG A N 1
ATOM 1426 C CA . ARG A 1 183 ? 16.442 -22.799 -31.789 1.00 56.50 183 ARG A CA 1
ATOM 1427 C C . ARG A 1 183 ? 15.487 -22.631 -30.595 1.00 56.50 183 ARG A C 1
ATOM 1429 O O . ARG A 1 183 ? 15.427 -21.554 -30.009 1.00 56.50 183 ARG A O 1
ATOM 1436 N N . LYS A 1 184 ? 14.797 -23.703 -30.175 1.00 56.12 184 LYS A N 1
ATOM 1437 C CA . LYS A 1 184 ? 13.965 -23.703 -28.953 1.00 56.12 184 LYS A CA 1
ATOM 1438 C C . LYS A 1 184 ? 14.789 -23.738 -27.657 1.00 56.12 184 LYS A C 1
ATOM 1440 O O . LYS A 1 184 ? 14.324 -23.208 -26.654 1.00 56.12 184 LYS A O 1
ATOM 1445 N N . GLN A 1 185 ? 16.004 -24.297 -27.673 1.00 56.12 185 GLN A N 1
ATOM 1446 C CA . GLN A 1 185 ? 16.912 -24.252 -26.518 1.00 56.12 185 GLN A CA 1
ATOM 1447 C C . GLN A 1 185 ? 17.575 -22.879 -26.334 1.00 56.12 185 GLN A C 1
ATOM 1449 O O . GLN A 1 185 ? 17.716 -22.441 -25.197 1.00 56.12 185 GLN A O 1
ATOM 1454 N N . GLN A 1 186 ? 17.891 -22.150 -27.413 1.00 55.94 186 GLN A N 1
ATOM 1455 C CA . GLN A 1 186 ? 18.419 -20.780 -27.297 1.00 55.94 186 GLN A CA 1
ATOM 1456 C C . GLN A 1 186 ? 17.364 -19.755 -26.838 1.00 55.94 186 GLN A C 1
ATOM 1458 O O . GLN A 1 186 ? 17.698 -18.840 -26.095 1.00 55.94 186 GLN A O 1
ATOM 1463 N N . GLN A 1 187 ? 16.079 -19.927 -27.179 1.00 55.59 187 GLN A N 1
ATOM 1464 C CA . GLN A 1 187 ? 15.009 -19.037 -26.685 1.00 55.59 187 GLN A CA 1
ATOM 1465 C C . GLN A 1 187 ? 14.597 -19.283 -25.221 1.00 55.59 187 GLN A C 1
ATOM 1467 O O . GLN A 1 187 ? 13.926 -18.441 -24.632 1.00 55.59 187 GLN A O 1
ATOM 1472 N N . GLN A 1 188 ? 14.991 -20.403 -24.603 1.00 54.00 188 GLN A N 1
ATOM 1473 C CA . GLN A 1 188 ? 14.676 -20.687 -23.194 1.00 54.00 188 GLN A CA 1
ATOM 1474 C C . GLN A 1 188 ? 15.698 -20.123 -22.194 1.00 54.00 188 GLN A C 1
ATOM 1476 O O . GLN A 1 188 ? 15.427 -20.147 -20.995 1.00 54.00 188 GLN A O 1
ATOM 1481 N N . GLN A 1 189 ? 16.840 -19.595 -22.647 1.00 51.91 189 GLN A N 1
ATOM 1482 C CA . GLN A 1 189 ? 17.942 -19.193 -21.758 1.00 51.91 189 GLN A CA 1
ATOM 1483 C C . GLN A 1 189 ? 17.887 -17.746 -21.245 1.00 51.91 189 GLN A C 1
ATO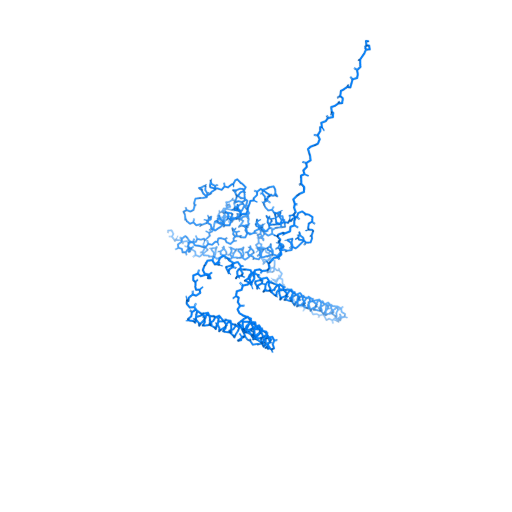M 1485 O O . GLN A 1 189 ? 18.740 -17.360 -20.456 1.00 51.91 189 GLN A O 1
ATOM 1490 N N . GLN A 1 190 ? 16.878 -16.953 -21.612 1.00 55.66 190 GLN A N 1
ATOM 1491 C CA . GLN A 1 190 ? 16.707 -15.592 -21.083 1.00 55.66 190 GLN A CA 1
ATOM 1492 C C . GLN A 1 190 ? 15.262 -15.341 -20.659 1.00 55.66 190 GLN A C 1
ATOM 1494 O O . GLN A 1 190 ? 14.636 -14.362 -21.056 1.00 55.66 190 GLN A O 1
ATOM 1499 N N . LYS A 1 191 ? 14.689 -16.251 -19.864 1.00 58.56 191 LYS A N 1
ATOM 1500 C CA . LYS A 1 191 ? 13.452 -15.907 -19.164 1.00 58.56 191 LYS A CA 1
ATOM 1501 C C . LYS A 1 191 ? 13.834 -14.919 -18.055 1.00 58.56 191 LYS A C 1
ATOM 1503 O O . LYS A 1 191 ? 14.578 -15.335 -17.168 1.00 58.56 191 LYS A O 1
ATOM 1508 N N . PRO A 1 192 ? 13.374 -13.656 -18.100 1.00 65.81 192 PRO A N 1
ATOM 1509 C CA . PRO A 1 192 ? 13.696 -12.688 -17.063 1.00 65.81 192 PRO A CA 1
ATOM 1510 C C . PRO A 1 192 ? 13.279 -13.253 -15.705 1.00 65.81 192 PRO A C 1
ATOM 1512 O O . PRO A 1 192 ? 12.213 -13.872 -15.575 1.00 65.81 192 PRO A O 1
ATOM 1515 N N . GLU A 1 193 ? 14.160 -13.104 -14.719 1.00 73.25 193 GLU A N 1
ATOM 1516 C CA . GLU A 1 193 ? 13.885 -13.493 -13.343 1.00 73.25 193 GLU A CA 1
ATOM 1517 C C . GLU A 1 193 ? 12.619 -12.757 -12.899 1.00 73.25 193 GLU A C 1
ATOM 1519 O O . GLU A 1 193 ? 12.540 -11.530 -12.956 1.00 73.25 193 GLU A O 1
ATOM 1524 N N . LYS A 1 194 ? 11.569 -13.509 -12.552 1.00 80.25 194 LYS A N 1
ATOM 1525 C CA . LYS A 1 194 ? 10.294 -12.897 -12.176 1.00 80.25 194 LYS A CA 1
ATOM 1526 C C . LYS A 1 194 ? 10.510 -12.083 -10.905 1.00 80.25 194 LYS A C 1
ATOM 1528 O O . LYS A 1 194 ? 10.805 -12.667 -9.864 1.00 80.25 194 LYS A O 1
ATOM 1533 N N . ARG A 1 195 ? 10.309 -10.764 -10.992 1.00 83.00 195 ARG A N 1
ATOM 1534 C CA . ARG A 1 195 ? 10.322 -9.869 -9.830 1.00 83.00 195 ARG A CA 1
ATOM 1535 C C . ARG A 1 195 ? 9.389 -10.399 -8.741 1.00 83.00 195 ARG A C 1
ATOM 1537 O O . ARG A 1 195 ? 8.309 -10.933 -9.014 1.00 83.00 195 ARG A O 1
ATOM 1544 N N . GLN A 1 196 ? 9.825 -10.267 -7.493 1.00 87.69 196 GLN A N 1
ATOM 1545 C CA . GLN A 1 196 ? 9.045 -10.699 -6.344 1.00 87.69 196 GLN A CA 1
ATOM 1546 C C . GLN A 1 196 ? 7.905 -9.707 -6.085 1.00 87.69 196 GLN A C 1
ATOM 1548 O O . GLN A 1 196 ? 8.128 -8.508 -5.939 1.00 87.69 196 GLN A O 1
ATOM 1553 N N . LEU A 1 197 ? 6.679 -10.219 -5.993 1.00 91.50 197 LEU A N 1
ATOM 1554 C CA . LEU A 1 197 ? 5.481 -9.434 -5.689 1.00 91.50 197 LEU A CA 1
ATOM 1555 C C . LEU A 1 197 ? 5.344 -9.237 -4.170 1.00 91.50 197 LEU A C 1
ATOM 1557 O O . LEU A 1 197 ? 4.571 -9.925 -3.501 1.00 91.50 197 LEU A O 1
ATOM 1561 N N . VAL A 1 198 ? 6.171 -8.354 -3.612 1.00 94.81 198 VAL A N 1
ATOM 1562 C CA . VAL A 1 198 ? 6.294 -8.131 -2.162 1.00 94.81 198 VAL A CA 1
ATOM 1563 C C . VAL A 1 198 ? 5.056 -7.441 -1.591 1.00 94.81 198 VAL A C 1
ATOM 1565 O O . VAL A 1 198 ? 4.601 -7.794 -0.504 1.00 94.81 198 VAL A O 1
ATOM 1568 N N . LEU A 1 199 ? 4.469 -6.484 -2.314 1.00 96.75 199 LEU A N 1
ATOM 1569 C CA . LEU A 1 199 ? 3.344 -5.690 -1.805 1.00 96.75 199 LEU A CA 1
ATOM 1570 C C . LEU A 1 199 ? 2.054 -6.510 -1.730 1.00 96.75 199 LEU A C 1
ATOM 1572 O O . LEU A 1 199 ? 1.200 -6.262 -0.877 1.00 96.75 199 LEU A O 1
ATOM 1576 N N . SER A 1 200 ? 1.924 -7.505 -2.602 1.00 96.75 200 SER A N 1
ATOM 1577 C CA . SER A 1 200 ? 0.794 -8.433 -2.647 1.00 96.75 200 SER A CA 1
ATOM 1578 C C . SER A 1 200 ? 1.069 -9.801 -2.011 1.00 96.75 200 SER A C 1
ATOM 1580 O O . SER A 1 200 ? 0.253 -10.720 -2.147 1.00 96.75 200 SER A O 1
ATOM 1582 N N . ALA A 1 201 ? 2.179 -9.935 -1.278 1.00 96.44 201 ALA A N 1
ATOM 1583 C CA . ALA A 1 201 ? 2.486 -11.130 -0.504 1.00 96.44 201 ALA A CA 1
ATOM 1584 C C . ALA A 1 201 ? 1.389 -11.435 0.534 1.00 96.44 201 ALA A C 1
ATOM 1586 O O . ALA A 1 201 ? 0.702 -10.540 1.039 1.00 96.44 201 ALA A O 1
ATOM 1587 N N . SER A 1 202 ? 1.225 -12.721 0.863 1.00 94.19 202 SER A N 1
ATOM 1588 C CA . SER A 1 202 ? 0.248 -13.181 1.860 1.00 94.19 202 SER A CA 1
ATOM 1589 C C . SER A 1 202 ? 0.529 -12.625 3.253 1.00 94.19 202 SER A C 1
ATOM 1591 O O . SER A 1 202 ? -0.404 -12.334 4.003 1.00 94.19 202 SER A O 1
ATOM 1593 N N . GLU A 1 203 ? 1.807 -12.466 3.582 1.00 95.56 203 GLU A N 1
ATOM 1594 C CA . GLU A 1 203 ? 2.269 -11.921 4.852 1.00 95.56 203 GLU A CA 1
ATOM 1595 C C . GLU A 1 203 ? 2.264 -10.388 4.824 1.00 95.56 203 GLU A C 1
ATOM 1597 O O . GLU A 1 203 ? 2.412 -9.757 3.774 1.00 95.56 203 GLU A O 1
ATOM 1602 N N . SER A 1 204 ? 2.030 -9.782 5.988 1.00 96.31 204 SER A N 1
ATOM 1603 C CA . SER A 1 204 ? 2.134 -8.333 6.153 1.00 96.31 204 SER A CA 1
ATOM 1604 C C . SER A 1 204 ? 3.600 -7.951 6.312 1.00 96.31 204 SER A C 1
ATOM 1606 O O . SER A 1 204 ? 4.304 -8.554 7.117 1.00 96.31 204 SER A O 1
ATOM 1608 N N . PHE A 1 205 ? 4.045 -6.915 5.601 1.00 97.44 205 PHE A N 1
ATOM 1609 C CA . PHE A 1 205 ? 5.382 -6.344 5.795 1.00 97.44 205 PHE A CA 1
ATOM 1610 C C . PHE A 1 205 ? 5.448 -5.347 6.967 1.00 97.44 205 PHE A C 1
ATOM 1612 O O . PHE A 1 205 ? 6.530 -4.892 7.324 1.00 97.44 205 PHE A O 1
ATOM 1619 N N . LEU A 1 206 ? 4.305 -4.998 7.569 1.00 97.56 206 LEU A N 1
ATOM 1620 C CA . LEU A 1 206 ? 4.229 -4.231 8.814 1.00 97.56 206 LEU A CA 1
ATOM 1621 C C . LEU A 1 206 ? 3.774 -5.151 9.950 1.00 97.56 206 LEU A C 1
ATOM 1623 O O . LEU A 1 206 ? 2.813 -5.911 9.786 1.00 97.56 206 LEU A O 1
ATOM 1627 N N . SER A 1 207 ? 4.450 -5.084 11.096 1.00 97.62 207 SER A N 1
ATOM 1628 C CA . SER A 1 207 ? 4.129 -5.929 12.246 1.00 97.62 207 SER A CA 1
ATOM 1629 C C . SER A 1 207 ? 2.767 -5.578 12.853 1.00 97.62 207 SER A C 1
ATOM 1631 O O . SER A 1 207 ? 2.306 -4.433 12.811 1.00 97.62 207 SER A O 1
ATOM 1633 N N . LEU A 1 208 ? 2.119 -6.589 13.439 1.00 96.31 208 LEU A N 1
ATOM 1634 C CA . LEU A 1 208 ? 0.813 -6.438 14.081 1.00 96.31 208 LEU A CA 1
ATOM 1635 C C . LEU A 1 208 ? 0.846 -5.414 15.221 1.00 96.31 208 LEU A C 1
ATOM 1637 O O . LEU A 1 208 ? -0.040 -4.570 15.305 1.00 96.31 208 LEU A O 1
ATOM 1641 N N . GLU A 1 209 ? 1.905 -5.444 16.031 1.00 97.50 209 GLU A N 1
ATOM 1642 C CA . GLU A 1 209 ? 2.101 -4.532 17.160 1.00 97.50 209 GLU A CA 1
ATOM 1643 C C . GLU A 1 209 ? 2.052 -3.058 16.729 1.00 97.50 209 GLU A C 1
ATOM 1645 O O . GLU A 1 209 ? 1.367 -2.245 17.349 1.00 97.50 209 GLU A O 1
ATOM 1650 N N . ILE A 1 210 ? 2.709 -2.706 15.619 1.00 98.19 210 ILE A N 1
ATOM 1651 C CA . ILE A 1 210 ? 2.684 -1.330 15.112 1.00 98.19 210 ILE A CA 1
ATOM 1652 C C . ILE A 1 210 ? 1.300 -0.973 14.576 1.00 98.19 210 ILE A C 1
ATOM 1654 O O . ILE A 1 210 ? 0.787 0.106 14.876 1.00 98.19 210 ILE A O 1
ATOM 1658 N N . MET A 1 211 ? 0.644 -1.887 13.855 1.00 97.38 211 MET A N 1
ATOM 1659 C CA . MET A 1 211 ? -0.716 -1.663 13.352 1.00 97.38 211 MET A CA 1
ATOM 1660 C C . MET A 1 211 ? -1.737 -1.429 14.471 1.00 97.38 211 MET A C 1
ATOM 1662 O O . MET A 1 211 ? -2.650 -0.618 14.305 1.00 97.38 211 MET A O 1
ATOM 1666 N N . GLU A 1 212 ? -1.584 -2.089 15.618 1.00 95.88 212 GLU A N 1
ATOM 1667 C CA . GLU A 1 212 ? -2.450 -1.893 16.783 1.00 95.88 212 GLU A CA 1
ATOM 1668 C C . GLU A 1 212 ? -2.299 -0.501 17.411 1.00 95.88 212 GLU A C 1
ATOM 1670 O O . GLU A 1 212 ? -3.287 0.059 17.900 1.00 95.88 212 GLU A O 1
ATOM 1675 N N . GLN A 1 213 ? -1.093 0.073 17.359 1.00 97.44 213 GLN A N 1
ATOM 1676 C CA . GLN A 1 213 ? -0.761 1.396 17.904 1.00 97.44 213 GLN A CA 1
ATOM 1677 C C . GLN A 1 213 ? -1.148 2.561 16.973 1.00 97.44 213 GLN A C 1
ATOM 1679 O O . GLN A 1 213 ? -1.266 3.714 17.414 1.00 97.44 213 GLN A O 1
ATOM 1684 N N . MET A 1 214 ? -1.352 2.278 15.684 1.00 98.19 214 MET A N 1
ATOM 1685 C CA . MET A 1 214 ? -1.712 3.276 14.678 1.00 98.19 214 MET A CA 1
ATOM 1686 C C . MET A 1 214 ? -3.166 3.742 14.811 1.00 98.19 214 MET A C 1
ATOM 1688 O O . MET A 1 214 ? -4.115 2.961 14.921 1.00 98.19 214 MET A O 1
ATOM 1692 N N . THR A 1 215 ? -3.351 5.054 14.716 1.00 97.12 215 THR A N 1
ATOM 1693 C CA . THR A 1 215 ? -4.656 5.717 14.623 1.00 97.12 215 THR A CA 1
ATOM 1694 C C . THR A 1 215 ? -5.044 5.973 13.166 1.00 97.12 215 THR A C 1
ATOM 1696 O O . THR A 1 215 ? -4.242 5.819 12.246 1.00 97.12 215 THR A O 1
ATOM 1699 N N . LEU A 1 216 ? -6.280 6.428 12.941 1.00 96.88 216 LEU A N 1
ATOM 1700 C CA . LEU A 1 216 ? -6.712 6.864 11.611 1.00 96.88 216 LEU A CA 1
ATOM 1701 C C . LEU A 1 216 ? -5.895 8.070 11.105 1.00 96.88 216 LEU A C 1
ATOM 1703 O O . LEU A 1 216 ? -5.612 8.153 9.914 1.00 96.88 216 LEU A O 1
ATOM 1707 N N . ALA A 1 217 ? -5.479 8.972 12.003 1.00 98.00 217 ALA A N 1
ATOM 1708 C CA . ALA A 1 217 ? -4.619 10.103 11.653 1.00 98.00 217 ALA A CA 1
ATOM 1709 C C . ALA A 1 217 ? -3.225 9.641 11.195 1.00 98.00 217 ALA A C 1
ATOM 1711 O O . ALA A 1 217 ? -2.687 10.172 10.228 1.00 98.00 217 ALA A O 1
ATOM 1712 N N . ASP A 1 218 ? -2.670 8.600 11.825 1.00 98.38 218 ASP A N 1
ATOM 1713 C CA . ASP A 1 218 ? -1.403 7.997 11.391 1.00 98.38 218 ASP A CA 1
ATOM 1714 C C . ASP A 1 218 ? -1.520 7.406 9.984 1.00 98.38 218 ASP A C 1
ATOM 1716 O O . ASP A 1 218 ? -0.644 7.619 9.150 1.00 98.38 218 ASP A O 1
ATOM 1720 N N . MET A 1 219 ? -2.636 6.734 9.683 1.00 98.12 219 MET A N 1
ATOM 1721 C CA . MET A 1 219 ? -2.900 6.235 8.332 1.00 98.12 219 MET A CA 1
ATOM 1722 C C . MET A 1 219 ? -3.012 7.361 7.300 1.00 98.12 219 MET A C 1
ATOM 1724 O O . MET A 1 219 ? -2.492 7.219 6.194 1.00 98.12 219 MET A O 1
ATOM 1728 N N . ALA A 1 220 ? -3.643 8.486 7.648 1.00 98.12 220 ALA A N 1
ATOM 1729 C CA . ALA A 1 220 ? -3.687 9.654 6.771 1.00 98.12 220 ALA A CA 1
ATOM 1730 C C . ALA A 1 220 ? -2.274 10.191 6.478 1.00 98.12 220 ALA A C 1
ATOM 1732 O O . ALA A 1 220 ? -1.962 10.484 5.325 1.00 98.12 220 ALA A O 1
ATOM 1733 N N . HIS A 1 221 ? -1.391 10.235 7.484 1.00 98.38 221 HIS A N 1
ATOM 1734 C CA . HIS A 1 221 ? 0.012 10.602 7.279 1.00 98.38 221 HIS A CA 1
ATOM 1735 C C . HIS A 1 221 ? 0.764 9.609 6.389 1.00 98.38 221 HIS A C 1
ATOM 1737 O O . HIS A 1 221 ? 1.573 10.046 5.579 1.00 98.38 221 HIS A O 1
ATOM 1743 N N . VAL A 1 222 ? 0.497 8.302 6.487 1.00 98.38 222 VAL A N 1
ATOM 1744 C CA . VAL A 1 222 ? 1.115 7.290 5.607 1.00 98.38 222 VAL A CA 1
ATOM 1745 C C . VAL A 1 222 ? 0.717 7.503 4.142 1.00 98.38 222 VAL A C 1
ATOM 1747 O O . VAL A 1 222 ? 1.581 7.459 3.270 1.00 98.38 222 VAL A O 1
ATOM 1750 N N . PHE A 1 223 ? -0.555 7.793 3.851 1.00 98.12 223 PHE A N 1
ATOM 1751 C CA . PHE A 1 223 ? -0.978 8.120 2.481 1.00 98.12 223 PHE A CA 1
ATOM 1752 C C . PHE A 1 223 ? -0.395 9.448 1.991 1.00 98.12 223 PHE A C 1
ATOM 1754 O O . PHE A 1 223 ? 0.092 9.522 0.865 1.00 98.12 223 PHE A O 1
ATOM 1761 N N . LEU A 1 224 ? -0.384 10.479 2.841 1.00 96.88 224 LEU A N 1
ATOM 1762 C CA . LEU A 1 224 ? 0.226 11.766 2.507 1.00 96.88 224 LEU A CA 1
ATOM 1763 C C . LEU A 1 224 ? 1.733 11.626 2.250 1.00 96.88 224 LEU A C 1
ATOM 1765 O O . LEU A 1 224 ? 2.273 12.263 1.351 1.00 96.88 224 LEU A O 1
ATOM 1769 N N . TYR A 1 225 ? 2.409 10.763 3.009 1.00 96.81 225 TYR A N 1
ATOM 1770 C CA . TYR A 1 225 ? 3.804 10.412 2.781 1.00 96.81 225 TYR A CA 1
ATOM 1771 C C . TYR A 1 225 ? 3.993 9.733 1.423 1.00 96.81 225 TYR A C 1
ATOM 1773 O O . TYR A 1 225 ? 4.827 10.175 0.640 1.00 96.81 225 TYR A O 1
ATOM 1781 N N . ALA A 1 226 ? 3.186 8.715 1.107 1.00 95.56 226 ALA A N 1
ATOM 1782 C CA . ALA A 1 226 ? 3.250 8.004 -0.171 1.00 95.56 226 ALA A CA 1
ATOM 1783 C C . ALA A 1 226 ? 3.040 8.928 -1.385 1.00 95.56 226 ALA A C 1
ATOM 1785 O O . ALA A 1 226 ? 3.670 8.728 -2.422 1.00 95.56 226 ALA A O 1
ATOM 1786 N N . GLN A 1 227 ? 2.197 9.954 -1.240 1.00 93.31 227 GLN A N 1
ATOM 1787 C CA . GLN A 1 227 ? 2.006 10.999 -2.244 1.00 93.31 227 GLN A CA 1
ATOM 1788 C C . GLN A 1 227 ? 3.245 11.898 -2.385 1.00 93.31 227 GLN A C 1
ATOM 1790 O O . GLN A 1 227 ? 3.658 12.210 -3.498 1.00 93.31 227 GLN A O 1
ATOM 1795 N N . LYS A 1 228 ? 3.845 12.318 -1.265 1.00 92.69 228 LYS A N 1
ATOM 1796 C CA . LYS A 1 228 ? 4.900 13.342 -1.247 1.00 92.69 228 LYS A CA 1
ATOM 1797 C C . LYS A 1 228 ? 6.322 12.815 -1.401 1.00 92.69 228 LYS A C 1
ATOM 1799 O O . LYS A 1 228 ? 7.196 13.589 -1.774 1.00 92.69 228 LYS A O 1
ATOM 1804 N N . VAL A 1 229 ? 6.579 11.535 -1.119 1.00 92.69 229 VAL A N 1
ATOM 1805 C CA . VAL A 1 229 ? 7.943 10.982 -0.979 1.00 92.69 229 VAL A CA 1
ATOM 1806 C C . VAL A 1 229 ? 8.835 11.201 -2.205 1.00 92.69 229 VAL A C 1
ATOM 1808 O O . VAL A 1 229 ? 10.048 11.308 -2.057 1.00 92.69 229 VAL A O 1
ATOM 1811 N N . ASN A 1 230 ? 8.237 11.346 -3.389 1.00 85.81 230 ASN A N 1
ATOM 1812 C CA . ASN A 1 230 ? 8.953 11.563 -4.647 1.00 85.81 230 ASN A CA 1
ATOM 1813 C C . ASN A 1 230 ? 8.791 12.978 -5.222 1.00 85.81 230 ASN A C 1
ATOM 1815 O O . ASN A 1 230 ? 9.248 13.240 -6.333 1.00 85.81 230 ASN A O 1
ATOM 1819 N N . GLN A 1 231 ? 8.143 13.890 -4.493 1.00 86.19 231 GLN A N 1
ATOM 1820 C CA . GLN A 1 231 ? 8.012 15.286 -4.902 1.00 86.19 231 GLN A CA 1
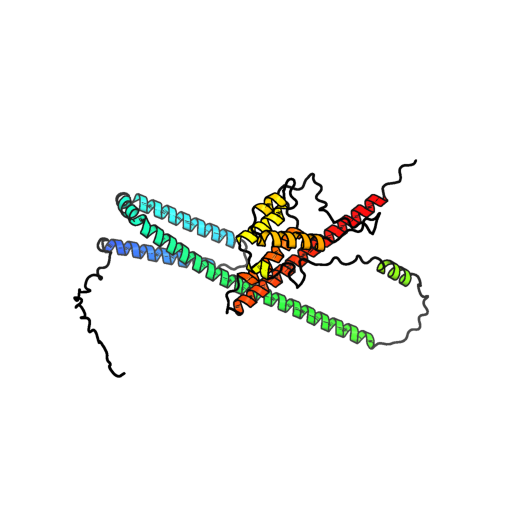ATOM 1821 C C . GLN A 1 231 ? 9.333 16.033 -4.692 1.00 86.19 231 GLN A C 1
ATOM 1823 O O . GLN A 1 231 ? 10.023 15.863 -3.682 1.00 86.19 231 GLN A O 1
ATOM 1828 N N . GLN A 1 232 ? 9.674 16.911 -5.635 1.00 84.81 232 GLN A N 1
ATOM 1829 C CA . GLN A 1 232 ? 10.866 17.746 -5.526 1.00 84.81 232 GLN A CA 1
ATOM 1830 C C . GLN A 1 232 ? 10.772 18.666 -4.297 1.00 84.81 232 GLN A C 1
ATOM 1832 O O . GLN A 1 232 ? 9.756 19.315 -4.062 1.00 84.81 232 GLN A O 1
ATOM 1837 N N . GLY A 1 233 ? 11.844 18.724 -3.502 1.00 87.62 233 GLY A N 1
ATOM 1838 C CA . GLY A 1 233 ? 11.906 19.556 -2.294 1.00 87.62 233 GLY A CA 1
ATOM 1839 C C . GLY A 1 233 ? 11.210 18.964 -1.061 1.00 87.62 233 GLY A C 1
ATOM 1840 O O . GLY A 1 233 ? 11.242 19.580 0.005 1.00 87.62 233 GLY A O 1
ATOM 1841 N N . PHE A 1 234 ? 10.618 17.769 -1.154 1.00 91.56 234 PHE A N 1
ATOM 1842 C CA . PHE A 1 234 ? 10.055 17.097 0.012 1.00 91.56 234 PHE A CA 1
ATOM 1843 C C . PHE A 1 234 ? 11.157 16.616 0.973 1.00 91.56 234 PHE A C 1
ATOM 1845 O O . PHE A 1 234 ? 11.971 15.754 0.645 1.00 91.56 234 PHE A O 1
ATOM 1852 N N . SER A 1 235 ? 11.162 17.147 2.199 1.00 96.19 235 SER A N 1
ATOM 1853 C CA . SER A 1 235 ? 12.057 16.694 3.270 1.00 96.19 235 SER A CA 1
ATOM 1854 C C . SER A 1 235 ? 11.404 15.577 4.085 1.00 96.19 235 SER A C 1
ATOM 1856 O O . SER A 1 235 ? 10.568 15.829 4.960 1.00 96.19 235 SER A O 1
ATOM 1858 N N . LYS A 1 236 ? 11.833 14.333 3.839 1.00 95.56 236 LYS A N 1
ATOM 1859 C CA . LYS A 1 236 ? 11.405 13.147 4.600 1.00 95.56 236 LYS A CA 1
ATOM 1860 C C . LYS A 1 236 ? 11.609 13.326 6.105 1.00 95.56 236 LYS A C 1
ATOM 1862 O O . LYS A 1 236 ? 10.691 13.061 6.876 1.00 95.56 236 LYS A O 1
ATOM 1867 N N . THR A 1 237 ? 12.778 13.810 6.519 1.00 97.75 237 THR A N 1
ATOM 1868 C CA . THR A 1 237 ? 13.126 13.993 7.935 1.00 97.75 237 THR A CA 1
ATOM 1869 C C . THR A 1 237 ? 12.200 15.000 8.612 1.00 97.75 237 THR A C 1
ATOM 1871 O O . THR A 1 237 ? 11.660 14.714 9.678 1.00 97.75 237 THR A O 1
ATOM 1874 N N . THR A 1 238 ? 11.953 16.147 7.972 1.00 98.06 238 THR A N 1
ATOM 1875 C CA . THR A 1 238 ? 11.055 17.183 8.508 1.00 98.06 238 THR A CA 1
ATOM 1876 C C . THR A 1 238 ? 9.619 16.673 8.615 1.00 98.06 238 THR A C 1
ATOM 1878 O O . THR A 1 238 ? 8.953 16.908 9.618 1.00 98.06 238 THR A O 1
ATOM 1881 N N . PHE A 1 239 ? 9.145 15.927 7.613 1.00 97.88 239 PHE A N 1
ATOM 1882 C CA . PHE A 1 239 ? 7.810 15.333 7.648 1.00 97.88 239 PHE A CA 1
ATOM 1883 C C . PHE A 1 239 ? 7.670 14.293 8.771 1.00 97.88 239 PHE A C 1
ATOM 1885 O O . PHE A 1 239 ? 6.688 14.306 9.513 1.00 97.88 239 PHE A O 1
ATOM 1892 N N . GLN A 1 240 ? 8.667 13.419 8.940 1.00 97.88 240 GLN A N 1
ATOM 1893 C CA . GLN A 1 240 ? 8.665 12.380 9.974 1.00 97.88 240 GLN A CA 1
ATOM 1894 C C . GLN A 1 240 ? 8.739 12.952 11.395 1.00 97.88 240 GLN A C 1
ATOM 1896 O O . GLN A 1 240 ? 8.104 12.402 12.290 1.00 97.88 240 GLN A O 1
ATOM 1901 N N . GLN A 1 241 ? 9.439 14.072 11.607 1.00 98.19 241 GLN A N 1
ATOM 1902 C CA . GLN A 1 241 ? 9.496 14.759 12.907 1.00 98.19 241 GLN A CA 1
ATOM 1903 C C . GLN A 1 241 ? 8.124 15.249 13.395 1.00 98.19 241 GLN A C 1
ATOM 1905 O O . GLN A 1 241 ? 7.898 15.329 14.599 1.00 98.19 241 GLN A O 1
ATOM 1910 N N . ALA A 1 242 ? 7.200 15.550 12.478 1.00 97.56 242 ALA A N 1
ATOM 1911 C CA . ALA A 1 242 ? 5.833 15.950 12.810 1.00 97.56 242 ALA A CA 1
ATOM 1912 C C . ALA A 1 242 ? 4.890 14.758 13.075 1.00 97.56 242 ALA A C 1
ATOM 1914 O O . ALA A 1 242 ? 3.738 14.953 13.467 1.00 97.56 242 ALA A O 1
ATOM 1915 N N . CYS A 1 243 ? 5.348 13.525 12.846 1.00 98.25 243 CYS A N 1
ATOM 1916 C CA . CYS A 1 243 ? 4.526 12.322 12.914 1.00 98.25 243 CYS A CA 1
ATOM 1917 C C . CYS A 1 243 ? 4.739 11.542 14.219 1.00 98.25 243 CYS A C 1
ATOM 1919 O O . CYS A 1 243 ? 5.798 11.584 14.843 1.00 98.25 243 CYS A O 1
ATOM 1921 N N . ARG A 1 244 ? 3.732 10.757 14.623 1.00 98.44 244 ARG A N 1
ATOM 1922 C CA . ARG A 1 244 ? 3.868 9.826 15.754 1.00 98.44 244 ARG A CA 1
ATOM 1923 C C . ARG A 1 244 ? 4.834 8.681 15.400 1.00 98.44 244 ARG A C 1
ATOM 1925 O O . ARG A 1 244 ? 4.862 8.263 14.240 1.00 98.44 244 ARG A O 1
ATOM 1932 N N . PRO A 1 245 ? 5.533 8.079 16.384 1.00 98.50 245 PRO A N 1
ATOM 1933 C CA . PRO A 1 245 ? 6.485 6.993 16.132 1.00 98.50 245 PRO A CA 1
ATOM 1934 C C . PRO A 1 245 ? 5.912 5.810 15.335 1.00 98.50 245 PRO A C 1
ATOM 1936 O O . PRO A 1 245 ? 6.583 5.291 14.449 1.00 98.50 245 PRO A O 1
ATOM 1939 N N . ALA A 1 246 ? 4.659 5.413 15.590 1.00 98.19 246 ALA A N 1
ATOM 1940 C CA . ALA A 1 246 ? 4.004 4.323 14.858 1.00 98.19 246 ALA A CA 1
ATOM 1941 C C . ALA A 1 246 ? 3.820 4.641 13.359 1.00 98.19 246 ALA A C 1
ATOM 1943 O O . ALA A 1 246 ? 4.049 3.782 12.510 1.00 98.19 246 ALA A O 1
ATOM 1944 N N . ALA A 1 247 ? 3.468 5.887 13.019 1.00 98.38 247 ALA A N 1
ATOM 1945 C CA . ALA A 1 247 ? 3.361 6.327 11.629 1.00 98.38 247 ALA A CA 1
ATOM 1946 C C . ALA A 1 247 ? 4.733 6.335 10.938 1.00 98.38 247 ALA A C 1
ATOM 1948 O O . ALA A 1 247 ? 4.847 5.891 9.800 1.00 98.38 247 ALA A O 1
ATOM 1949 N N . VAL A 1 248 ? 5.780 6.785 11.640 1.00 98.56 248 VAL A N 1
ATOM 1950 C CA . VAL A 1 248 ? 7.157 6.783 11.119 1.00 98.56 248 VAL A CA 1
ATOM 1951 C C . VAL A 1 248 ? 7.624 5.360 10.808 1.00 98.56 248 VAL A C 1
ATOM 1953 O O . VAL A 1 248 ? 8.168 5.125 9.731 1.00 98.56 248 VAL A O 1
ATOM 1956 N N . GLN A 1 249 ? 7.354 4.397 11.692 1.00 98.50 249 GLN A N 1
ATOM 1957 C CA . GLN A 1 249 ? 7.675 2.986 11.447 1.00 98.50 249 GLN A CA 1
ATOM 1958 C C . GLN A 1 249 ? 6.899 2.411 10.254 1.00 98.50 249 GLN A C 1
ATOM 1960 O O . GLN A 1 249 ? 7.471 1.700 9.431 1.00 98.50 249 GLN A O 1
ATOM 1965 N N . ALA A 1 250 ? 5.621 2.769 10.100 1.00 98.38 250 ALA A N 1
ATOM 1966 C CA . 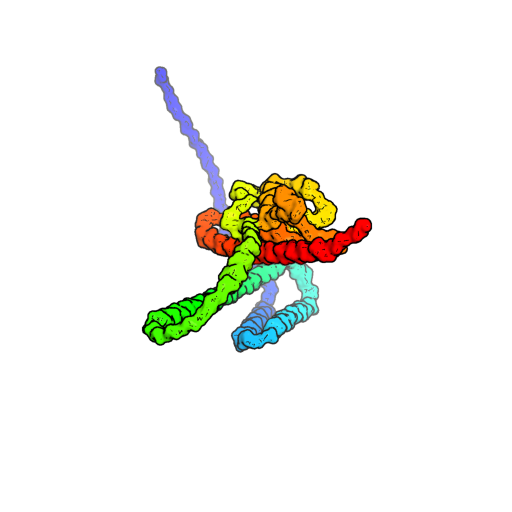ALA A 1 250 ? 4.836 2.379 8.932 1.00 98.38 250 ALA A CA 1
ATOM 1967 C C . ALA A 1 250 ? 5.396 2.968 7.622 1.00 98.38 250 ALA A C 1
ATOM 1969 O O . ALA A 1 250 ? 5.448 2.265 6.614 1.00 98.38 250 ALA A O 1
ATOM 1970 N N . MET A 1 251 ? 5.867 4.222 7.633 1.00 98.50 251 MET A N 1
ATOM 1971 C CA . MET A 1 251 ? 6.536 4.847 6.481 1.00 98.50 251 MET A CA 1
ATOM 1972 C C . MET A 1 251 ? 7.861 4.154 6.147 1.00 98.50 251 MET A C 1
ATOM 1974 O O . MET A 1 251 ? 8.132 3.895 4.983 1.00 98.50 251 MET A O 1
ATOM 1978 N N . GLN A 1 252 ? 8.658 3.786 7.153 1.00 98.00 252 GLN A N 1
ATOM 1979 C CA . GLN A 1 252 ? 9.893 3.025 6.939 1.00 98.00 252 GLN A CA 1
ATOM 1980 C C . GLN A 1 252 ? 9.612 1.645 6.330 1.00 98.00 252 GLN A C 1
ATOM 1982 O O . GLN A 1 252 ? 10.277 1.246 5.378 1.00 98.00 252 GLN A O 1
ATOM 1987 N N . ALA A 1 253 ? 8.601 0.931 6.835 1.00 97.75 253 ALA A N 1
ATOM 1988 C CA . ALA A 1 253 ? 8.180 -0.347 6.265 1.00 97.75 253 ALA A CA 1
ATOM 1989 C C . ALA A 1 253 ? 7.677 -0.188 4.819 1.00 97.75 253 ALA A C 1
ATOM 1991 O O . ALA A 1 253 ? 7.977 -1.024 3.969 1.00 97.75 253 ALA A O 1
ATOM 1992 N N . LEU A 1 254 ? 6.968 0.909 4.524 1.00 97.50 254 LEU A N 1
ATOM 1993 C CA . LEU A 1 254 ? 6.564 1.288 3.170 1.00 97.50 254 LEU A CA 1
ATOM 1994 C C . LEU A 1 254 ? 7.783 1.489 2.259 1.00 97.50 254 LEU A C 1
ATOM 1996 O O . LEU A 1 254 ? 7.821 0.915 1.173 1.00 97.50 254 LEU A O 1
ATOM 2000 N N . ASP A 1 255 ? 8.796 2.242 2.690 1.00 95.31 255 ASP A N 1
ATOM 2001 C CA . ASP A 1 255 ? 10.018 2.467 1.903 1.00 95.31 255 ASP A CA 1
ATOM 2002 C C . ASP A 1 255 ? 10.763 1.160 1.612 1.00 95.31 255 ASP A C 1
ATOM 2004 O O . ASP A 1 255 ? 11.188 0.911 0.486 1.00 95.31 255 ASP A O 1
ATOM 2008 N N . VAL A 1 256 ? 10.890 0.289 2.615 1.00 94.19 256 VAL A N 1
ATOM 2009 C CA . VAL A 1 256 ? 11.550 -1.013 2.455 1.00 94.19 256 VAL A CA 1
ATOM 2010 C C . VAL A 1 256 ? 10.761 -1.903 1.498 1.00 94.19 256 VAL A C 1
ATOM 2012 O O . VAL A 1 256 ? 11.342 -2.489 0.585 1.00 94.19 256 VAL A O 1
ATOM 2015 N N . ALA A 1 257 ? 9.439 -1.994 1.656 1.00 95.38 257 ALA A N 1
ATOM 2016 C CA . ALA A 1 257 ? 8.594 -2.831 0.810 1.00 95.38 257 ALA A CA 1
ATOM 2017 C C . ALA A 1 257 ? 8.570 -2.334 -0.645 1.00 95.38 257 ALA A C 1
ATOM 2019 O O . ALA A 1 257 ? 8.658 -3.137 -1.575 1.00 95.38 257 ALA A O 1
ATOM 2020 N N . THR A 1 258 ? 8.511 -1.016 -0.854 1.00 93.75 258 THR A N 1
ATOM 2021 C CA . THR A 1 258 ? 8.565 -0.409 -2.192 1.00 93.75 258 THR A CA 1
ATOM 2022 C C . THR A 1 258 ? 9.927 -0.598 -2.847 1.00 93.75 258 THR A C 1
ATOM 2024 O O . THR A 1 258 ? 9.978 -1.014 -4.002 1.00 93.75 258 THR A O 1
ATOM 2027 N N . ALA A 1 259 ? 11.027 -0.379 -2.121 1.00 90.56 259 ALA A N 1
ATOM 2028 C CA . ALA A 1 259 ? 12.377 -0.630 -2.622 1.00 90.56 259 ALA A CA 1
ATOM 2029 C C . ALA A 1 259 ? 12.592 -2.113 -2.965 1.00 90.56 259 ALA A C 1
ATOM 2031 O O . ALA A 1 259 ? 13.163 -2.433 -4.005 1.00 90.56 259 ALA A O 1
ATOM 2032 N N . THR A 1 260 ? 12.073 -3.024 -2.137 1.00 90.69 260 THR A N 1
ATOM 2033 C CA . THR A 1 260 ? 12.161 -4.471 -2.387 1.00 90.69 260 THR A CA 1
ATOM 2034 C C . THR A 1 260 ? 11.331 -4.872 -3.609 1.00 90.69 260 THR A C 1
ATOM 2036 O O . THR A 1 260 ? 11.823 -5.613 -4.454 1.00 90.69 260 THR A O 1
ATOM 2039 N N . SER A 1 261 ? 10.109 -4.345 -3.753 1.00 92.00 261 SER A N 1
ATOM 2040 C CA . SER A 1 261 ? 9.246 -4.598 -4.919 1.00 92.00 261 SER A CA 1
ATOM 2041 C C . SER A 1 261 ? 9.856 -4.053 -6.216 1.00 92.00 261 SER A C 1
ATOM 2043 O O . SER A 1 261 ? 9.814 -4.718 -7.249 1.00 92.00 261 SER A O 1
ATOM 2045 N N . ARG A 1 262 ? 10.496 -2.876 -6.169 1.00 89.12 262 ARG A N 1
ATOM 2046 C CA . ARG A 1 262 ? 11.282 -2.343 -7.297 1.00 89.12 262 ARG A CA 1
ATOM 2047 C C . ARG A 1 262 ? 12.438 -3.257 -7.670 1.00 89.12 262 ARG A C 1
ATOM 2049 O O . ARG A 1 262 ? 12.836 -3.270 -8.829 1.00 89.12 262 ARG A O 1
ATOM 2056 N N . GLY A 1 263 ? 12.968 -4.016 -6.717 1.00 85.50 263 GLY A N 1
ATOM 2057 C CA . GLY A 1 263 ? 14.174 -4.801 -6.894 1.00 85.50 263 GLY A CA 1
ATOM 2058 C C . GLY A 1 263 ? 15.411 -3.923 -7.069 1.00 85.50 263 GLY A C 1
ATOM 2059 O O . GLY A 1 263 ? 15.375 -2.690 -7.051 1.00 85.50 263 GLY A O 1
ATOM 2060 N N . THR A 1 264 ? 16.537 -4.592 -7.251 1.00 70.31 264 THR A N 1
ATOM 2061 C CA . THR A 1 264 ? 17.812 -3.958 -7.569 1.00 70.31 264 THR A CA 1
ATOM 2062 C C . THR A 1 264 ? 18.148 -4.230 -9.023 1.00 70.31 264 THR A C 1
ATOM 2064 O O . THR A 1 264 ? 18.205 -5.397 -9.406 1.00 70.31 264 THR A O 1
ATOM 2067 N N . LEU A 1 265 ? 18.392 -3.191 -9.822 1.00 60.31 265 LEU A N 1
ATOM 2068 C CA . LEU A 1 265 ? 18.972 -3.386 -11.147 1.00 60.31 265 LEU A CA 1
ATOM 2069 C C . LEU A 1 265 ? 20.446 -3.716 -10.975 1.00 60.31 265 LEU A C 1
ATOM 2071 O O . LEU A 1 265 ? 21.189 -2.929 -10.392 1.00 60.31 265 LEU A O 1
ATOM 2075 N N . SER A 1 266 ? 20.878 -4.865 -11.482 1.00 52.47 266 SER A N 1
ATOM 2076 C CA . SER A 1 266 ? 22.299 -5.088 -11.731 1.00 52.47 266 SER A CA 1
ATOM 2077 C C . SER A 1 266 ? 22.748 -4.093 -12.799 1.00 52.47 266 SER A C 1
ATOM 2079 O O . SER A 1 266 ? 22.161 -4.051 -13.881 1.00 52.47 266 SER A O 1
ATOM 2081 N N . SER A 1 267 ? 23.745 -3.261 -12.492 1.00 49.03 267 SER A N 1
ATOM 2082 C CA . SER A 1 267 ? 24.330 -2.361 -13.484 1.00 49.03 267 SER A CA 1
ATOM 2083 C C . SER A 1 267 ? 24.903 -3.187 -14.646 1.00 49.03 267 SER A C 1
ATOM 2085 O O . SER A 1 267 ? 25.636 -4.146 -14.388 1.00 49.03 267 SER A O 1
ATOM 2087 N N . PRO A 1 268 ? 24.628 -2.834 -15.918 1.00 53.53 268 PRO A N 1
ATOM 2088 C CA . PRO A 1 268 ? 25.160 -3.562 -17.074 1.00 53.53 268 PRO A CA 1
ATOM 2089 C C . PRO A 1 268 ? 26.695 -3.548 -17.130 1.00 53.53 268 PRO A C 1
ATOM 2091 O O . PRO A 1 268 ? 27.298 -4.449 -17.707 1.00 53.53 268 PRO A O 1
ATOM 2094 N N . HIS A 1 269 ? 27.337 -2.567 -16.490 1.00 49.94 269 HIS A N 1
ATOM 2095 C CA . HIS A 1 269 ? 28.796 -2.456 -16.422 1.00 49.94 269 HIS A CA 1
ATOM 2096 C C . HIS A 1 269 ? 29.401 -3.050 -15.146 1.00 49.94 269 HIS A C 1
ATOM 2098 O O . HIS A 1 269 ? 30.614 -3.232 -15.075 1.00 49.94 269 HIS A O 1
ATOM 2104 N N . ASN A 1 270 ? 28.581 -3.352 -14.136 1.00 51.94 270 ASN A N 1
ATOM 2105 C CA . ASN A 1 270 ? 29.040 -3.956 -12.894 1.00 51.94 270 ASN A CA 1
ATOM 2106 C C . ASN A 1 270 ? 27.894 -4.754 -12.240 1.00 51.94 270 ASN A C 1
ATOM 2108 O O . ASN A 1 270 ? 27.074 -4.165 -11.532 1.00 51.94 270 ASN A O 1
ATOM 2112 N N . PRO A 1 271 ? 27.815 -6.081 -12.450 1.00 57.09 271 PRO A N 1
ATOM 2113 C CA . PRO A 1 271 ? 26.727 -6.901 -11.915 1.00 57.09 271 PRO A CA 1
ATOM 2114 C C . PRO A 1 271 ? 26.667 -6.906 -10.378 1.00 57.09 271 PRO A C 1
ATOM 2116 O O . PRO A 1 271 ? 25.590 -7.139 -9.821 1.00 57.09 271 PRO A O 1
ATOM 2119 N N . ASP A 1 272 ? 27.778 -6.580 -9.707 1.00 49.53 272 ASP A N 1
ATOM 2120 C CA . ASP A 1 272 ? 27.852 -6.425 -8.251 1.00 49.53 272 ASP A CA 1
ATOM 2121 C C . ASP A 1 272 ? 27.320 -5.060 -7.777 1.00 49.53 272 ASP A C 1
ATOM 2123 O O . ASP A 1 272 ? 26.929 -4.899 -6.618 1.00 49.53 272 ASP A O 1
ATOM 2127 N N . GLN A 1 273 ? 27.235 -4.071 -8.673 1.00 44.81 273 GLN A N 1
ATOM 2128 C CA . GLN A 1 273 ? 26.679 -2.758 -8.377 1.00 44.81 273 GLN A CA 1
ATOM 2129 C C . GLN A 1 273 ? 25.177 -2.745 -8.662 1.00 44.81 273 GLN A C 1
ATOM 2131 O O . GLN A 1 273 ? 24.705 -2.537 -9.780 1.00 44.81 273 GLN A O 1
ATOM 2136 N N . ARG A 1 274 ? 24.414 -2.968 -7.597 1.00 47.94 274 ARG A N 1
ATOM 2137 C CA . ARG A 1 274 ? 22.957 -2.890 -7.587 1.00 47.94 274 ARG A CA 1
ATOM 2138 C C . ARG A 1 274 ? 22.509 -1.432 -7.523 1.00 47.94 274 ARG A C 1
ATOM 2140 O O . ARG A 1 274 ? 22.557 -0.818 -6.460 1.00 47.94 274 ARG A O 1
ATOM 2147 N N . ILE A 1 275 ? 22.067 -0.879 -8.648 1.00 53.22 275 ILE A N 1
ATOM 2148 C CA . ILE A 1 275 ? 21.460 0.451 -8.689 1.00 53.22 275 ILE A CA 1
ATOM 2149 C C . ILE A 1 275 ? 19.980 0.266 -8.321 1.00 53.22 275 ILE A C 1
ATOM 2151 O O . ILE A 1 275 ? 19.273 -0.494 -8.993 1.00 53.22 275 ILE A O 1
ATOM 2155 N N . PRO A 1 276 ? 19.476 0.882 -7.236 1.00 54.41 276 PRO A N 1
ATOM 2156 C CA . PRO A 1 276 ? 18.042 0.879 -6.984 1.00 54.41 276 PRO A CA 1
ATOM 2157 C C . PRO A 1 276 ? 17.361 1.497 -8.202 1.00 54.41 276 PRO A C 1
ATOM 2159 O O . PRO A 1 276 ? 17.860 2.494 -8.722 1.00 54.41 276 PRO A O 1
ATOM 2162 N N . VAL A 1 277 ? 16.255 0.908 -8.672 1.00 57.09 277 VAL A N 1
ATOM 2163 C CA . VAL A 1 277 ? 15.447 1.480 -9.762 1.00 57.09 277 VAL A CA 1
ATOM 2164 C C . VAL A 1 277 ? 14.826 2.767 -9.237 1.00 57.09 277 VAL A C 1
ATOM 2166 O O . VAL A 1 277 ? 13.669 2.805 -8.802 1.00 57.09 277 VAL A O 1
ATOM 2169 N N . ALA A 1 278 ? 15.645 3.815 -9.185 1.00 53.91 278 ALA A N 1
ATOM 2170 C CA . ALA A 1 278 ? 15.209 5.156 -8.919 1.00 53.91 278 ALA A CA 1
ATOM 2171 C C . ALA A 1 278 ? 14.128 5.434 -9.947 1.00 53.91 278 ALA A C 1
ATOM 2173 O O . ALA A 1 278 ? 14.215 4.998 -11.099 1.00 53.91 278 ALA A O 1
ATOM 2174 N N . LEU A 1 279 ? 13.071 6.087 -9.486 1.00 54.50 279 LEU A N 1
ATOM 2175 C CA . LEU A 1 279 ? 12.043 6.588 -10.364 1.00 54.50 279 LEU A CA 1
ATOM 2176 C C . LEU A 1 279 ? 12.720 7.247 -11.557 1.00 54.50 279 LEU A C 1
ATOM 2178 O O . LEU A 1 279 ? 13.340 8.297 -11.418 1.00 54.50 279 LEU A O 1
ATOM 2182 N N . LEU A 1 280 ? 12.545 6.648 -12.732 1.00 51.41 280 LEU A N 1
ATOM 2183 C CA . LEU A 1 280 ? 12.745 7.291 -14.026 1.00 51.41 280 LEU A CA 1
ATOM 2184 C C . LEU A 1 280 ? 11.703 8.409 -14.225 1.00 51.41 280 LEU A C 1
ATOM 2186 O O . LEU A 1 280 ? 11.223 8.648 -15.327 1.00 51.41 280 LEU A O 1
ATOM 2190 N N . SER A 1 281 ? 11.327 9.092 -13.140 1.00 47.28 281 SER A N 1
ATOM 2191 C CA . SER A 1 281 ? 10.729 10.405 -13.158 1.00 47.28 281 SER A CA 1
ATOM 2192 C C . SER A 1 281 ? 11.796 11.312 -13.734 1.00 47.28 281 SER A C 1
ATOM 2194 O O . SER A 1 281 ? 12.656 11.821 -13.019 1.00 47.28 281 SER A O 1
ATOM 2196 N N . THR A 1 282 ? 11.772 11.477 -15.051 1.00 46.53 282 THR A N 1
ATOM 2197 C CA . THR A 1 282 ? 12.430 12.600 -15.698 1.00 46.53 282 THR A CA 1
ATOM 2198 C C . THR A 1 282 ? 12.023 13.855 -14.920 1.00 46.53 282 THR A C 1
ATOM 2200 O O . THR A 1 282 ? 10.829 14.170 -14.886 1.00 46.53 282 THR A O 1
ATOM 2203 N N . PRO A 1 283 ? 12.959 14.554 -14.256 1.00 46.84 283 PRO A N 1
ATOM 2204 C CA . PRO A 1 283 ? 12.643 15.634 -13.318 1.00 46.84 283 PRO A CA 1
ATOM 2205 C C . PRO A 1 283 ? 12.013 16.872 -13.980 1.00 46.84 283 PRO A C 1
ATOM 2207 O O . PRO A 1 283 ? 11.793 17.876 -13.317 1.00 46.84 283 PRO A O 1
ATOM 2210 N N . SER A 1 284 ? 11.730 16.832 -15.283 1.00 46.94 284 SER A N 1
ATOM 2211 C CA . SER A 1 284 ? 11.364 17.995 -16.086 1.00 46.94 284 SER A CA 1
ATOM 2212 C C . SER A 1 284 ? 9.867 18.168 -16.364 1.00 46.94 284 SER A C 1
ATOM 2214 O O . SER A 1 284 ? 9.497 19.234 -16.845 1.00 46.94 284 SER A O 1
ATOM 2216 N N . THR A 1 285 ? 8.996 17.186 -16.096 1.00 49.78 285 THR A N 1
ATOM 2217 C CA . THR A 1 285 ? 7.564 17.291 -16.482 1.00 49.78 285 THR A CA 1
ATOM 2218 C C . THR A 1 285 ? 6.564 16.600 -15.560 1.00 49.78 285 THR A C 1
ATOM 2220 O O . THR A 1 285 ? 5.367 16.643 -15.835 1.00 49.78 285 THR A O 1
ATOM 2223 N N . VAL A 1 286 ? 7.006 15.975 -14.466 1.00 52.66 286 VAL A N 1
ATOM 2224 C CA . VAL A 1 286 ? 6.072 15.341 -13.530 1.00 52.66 286 VAL A CA 1
ATOM 2225 C C . VAL A 1 286 ? 5.284 16.443 -12.823 1.00 52.66 286 VAL A C 1
ATOM 2227 O O . VAL A 1 286 ? 5.828 17.161 -11.985 1.00 52.66 286 VAL A O 1
ATOM 2230 N N . GLU A 1 287 ? 4.018 16.599 -13.215 1.00 58.50 287 GLU A N 1
ATOM 2231 C CA . GLU A 1 287 ? 3.028 17.444 -12.548 1.00 58.50 287 GLU A CA 1
ATOM 2232 C C . GLU A 1 287 ? 3.141 17.251 -11.030 1.00 58.50 287 GLU A C 1
ATOM 2234 O O . GLU A 1 287 ? 3.335 16.124 -10.567 1.00 58.50 287 GLU A O 1
ATOM 2239 N N . SER A 1 288 ? 3.032 18.334 -10.250 1.00 61.72 288 SER A N 1
ATOM 2240 C CA . SER A 1 288 ? 3.328 18.349 -8.804 1.00 61.72 288 SER A CA 1
ATOM 2241 C C . SER A 1 288 ? 2.575 17.299 -7.976 1.00 61.72 288 SER A C 1
ATOM 2243 O O . SER A 1 288 ? 2.925 17.060 -6.821 1.00 61.72 288 SER A O 1
ATOM 2245 N N . ASP A 1 289 ? 1.571 16.652 -8.563 1.00 67.81 289 ASP A N 1
ATOM 2246 C CA . ASP A 1 289 ? 0.608 15.791 -7.896 1.00 67.81 289 ASP A CA 1
ATOM 2247 C C . ASP A 1 289 ? 0.702 14.314 -8.322 1.00 67.81 289 ASP A C 1
ATOM 2249 O O . ASP A 1 289 ? -0.107 13.495 -7.878 1.00 67.81 289 ASP A O 1
ATOM 2253 N N . ALA A 1 290 ? 1.689 13.933 -9.143 1.00 78.25 290 ALA A N 1
ATOM 2254 C CA . ALA A 1 290 ? 1.873 12.531 -9.509 1.00 78.25 290 ALA A CA 1
ATOM 2255 C C . ALA A 1 290 ? 2.322 11.694 -8.300 1.00 78.25 290 ALA A C 1
ATOM 2257 O O . ALA A 1 290 ? 3.327 11.975 -7.644 1.00 78.25 290 ALA A O 1
ATOM 2258 N N . MET A 1 291 ? 1.582 10.623 -8.028 1.00 85.81 291 MET A N 1
ATOM 2259 C CA . MET A 1 291 ? 1.867 9.692 -6.943 1.00 85.81 291 MET A CA 1
ATOM 2260 C C . MET A 1 291 ? 2.560 8.446 -7.487 1.00 85.81 291 MET A C 1
ATOM 2262 O O . MET A 1 291 ? 2.119 7.858 -8.475 1.00 85.81 291 MET A O 1
ATOM 2266 N N . ASP A 1 292 ? 3.617 8.001 -6.810 1.00 89.50 292 ASP A N 1
ATOM 2267 C CA . ASP A 1 292 ? 4.271 6.747 -7.170 1.00 89.50 292 ASP A CA 1
ATOM 2268 C C . ASP A 1 292 ? 3.347 5.549 -6.927 1.00 89.50 292 ASP A C 1
ATOM 2270 O O . ASP A 1 292 ? 2.851 5.336 -5.816 1.00 89.50 292 ASP A O 1
ATOM 2274 N N . ALA A 1 293 ? 3.145 4.744 -7.970 1.00 93.44 293 ALA A N 1
ATOM 2275 C CA . ALA A 1 293 ? 2.211 3.626 -7.944 1.00 93.44 293 ALA A CA 1
ATOM 2276 C C . ALA A 1 293 ? 2.587 2.578 -6.885 1.00 93.44 293 ALA A C 1
ATOM 2278 O O . ALA A 1 293 ? 1.703 2.053 -6.204 1.00 93.44 293 ALA A O 1
ATOM 2279 N N . LEU A 1 294 ? 3.883 2.291 -6.703 1.00 94.94 294 LEU A N 1
ATOM 2280 C CA . LEU A 1 294 ? 4.342 1.314 -5.712 1.00 94.94 294 LEU A CA 1
ATOM 2281 C C . LEU A 1 294 ? 4.198 1.856 -4.284 1.00 94.94 294 LEU A C 1
ATOM 2283 O O . LEU A 1 294 ? 3.686 1.137 -3.425 1.00 94.94 294 LEU A O 1
ATOM 2287 N N . SER A 1 295 ? 4.549 3.122 -4.032 1.00 95.44 295 SER A N 1
ATOM 2288 C CA . SER A 1 295 ? 4.281 3.797 -2.751 1.00 95.44 295 SER A CA 1
ATOM 2289 C C . SER A 1 295 ? 2.798 3.807 -2.398 1.00 95.44 295 SER A C 1
ATOM 2291 O O . SER A 1 295 ? 2.433 3.491 -1.263 1.00 95.44 295 SER A O 1
ATOM 2293 N N . PHE A 1 296 ? 1.926 4.092 -3.367 1.00 96.88 296 PHE A N 1
ATOM 2294 C CA . PHE A 1 296 ? 0.483 4.003 -3.166 1.00 96.88 296 PHE A CA 1
ATOM 2295 C C . PHE A 1 296 ? 0.034 2.579 -2.825 1.00 96.88 296 PHE A C 1
ATOM 2297 O O . PHE A 1 296 ? -0.703 2.379 -1.859 1.00 96.88 296 PHE A O 1
ATOM 2304 N N . CYS A 1 297 ? 0.503 1.578 -3.577 1.00 98.00 297 CYS A N 1
ATOM 2305 C CA . CYS A 1 297 ? 0.197 0.169 -3.324 1.00 98.00 297 CYS A CA 1
ATOM 2306 C C . CYS A 1 297 ? 0.619 -0.262 -1.915 1.00 98.00 297 CYS A C 1
ATOM 2308 O O . CYS A 1 297 ? -0.139 -0.942 -1.223 1.00 98.00 297 CYS A O 1
ATOM 2310 N N . ALA A 1 298 ? 1.799 0.162 -1.467 1.00 98.06 298 ALA A N 1
ATOM 2311 C CA . ALA A 1 298 ? 2.303 -0.131 -0.134 1.00 98.06 298 ALA A CA 1
ATOM 2312 C C . ALA A 1 298 ? 1.466 0.554 0.965 1.00 98.06 298 ALA A C 1
ATOM 2314 O O . ALA A 1 298 ? 1.067 -0.105 1.927 1.00 98.06 298 ALA A O 1
ATOM 2315 N N . ALA A 1 299 ? 1.096 1.829 0.802 1.00 98.31 299 ALA A N 1
ATOM 2316 C CA . ALA A 1 299 ? 0.183 2.508 1.728 1.00 98.31 299 ALA A CA 1
ATOM 2317 C C . ALA A 1 299 ? -1.200 1.830 1.784 1.00 98.31 299 ALA A C 1
ATOM 2319 O O . ALA A 1 299 ? -1.738 1.583 2.868 1.00 98.31 299 ALA A O 1
ATOM 2320 N N . ALA A 1 300 ? -1.754 1.451 0.627 1.00 98.31 300 ALA A N 1
ATOM 2321 C CA . ALA A 1 300 ? -3.014 0.718 0.530 1.00 98.31 300 ALA A CA 1
ATOM 2322 C C . ALA A 1 300 ? -2.932 -0.670 1.187 1.00 98.31 300 ALA A C 1
ATOM 2324 O O . ALA A 1 300 ? -3.891 -1.106 1.830 1.00 98.31 300 ALA A O 1
ATOM 2325 N N . ARG A 1 301 ? -1.782 -1.351 1.085 1.00 97.94 301 ARG A N 1
ATOM 2326 C CA . ARG A 1 301 ? -1.528 -2.633 1.756 1.00 97.94 301 ARG A CA 1
ATOM 2327 C C . ARG A 1 301 ? -1.550 -2.483 3.274 1.00 97.94 301 ARG A C 1
ATOM 2329 O O . ARG A 1 301 ? -2.258 -3.248 3.930 1.00 97.94 301 ARG A O 1
ATOM 2336 N N . ILE A 1 302 ? -0.839 -1.485 3.811 1.00 98.31 302 ILE A N 1
ATOM 2337 C CA . ILE A 1 302 ? -0.847 -1.157 5.247 1.00 98.31 302 ILE A CA 1
ATOM 2338 C C . ILE A 1 302 ? -2.279 -0.863 5.701 1.00 98.31 302 ILE A C 1
ATOM 2340 O O . ILE A 1 302 ? -2.733 -1.411 6.702 1.00 98.31 302 ILE A O 1
ATOM 2344 N N . PHE A 1 303 ? -3.025 -0.060 4.937 1.00 98.00 303 PHE A N 1
ATOM 2345 C CA . PHE A 1 303 ? -4.418 0.257 5.249 1.00 98.00 303 PHE A CA 1
ATOM 2346 C C . PHE A 1 303 ? -5.312 -0.989 5.314 1.00 98.00 303 PHE A C 1
ATOM 2348 O O . PHE A 1 303 ? -6.128 -1.105 6.228 1.00 98.00 303 PHE A O 1
ATOM 2355 N N . ALA A 1 304 ? -5.159 -1.930 4.375 1.00 97.12 304 ALA A N 1
ATOM 2356 C CA . ALA A 1 304 ? -5.922 -3.180 4.353 1.00 97.12 304 ALA A CA 1
ATOM 2357 C C . ALA A 1 304 ? -5.760 -3.971 5.657 1.00 97.12 304 ALA A C 1
ATOM 2359 O O . ALA A 1 304 ? -6.735 -4.475 6.220 1.00 97.12 304 ALA A O 1
ATOM 2360 N N . GLU A 1 305 ? -4.514 -4.076 6.118 1.00 96.75 305 GLU A N 1
ATOM 2361 C CA . GLU A 1 305 ? -4.145 -4.816 7.319 1.00 96.75 305 GLU A CA 1
ATOM 2362 C C . GLU A 1 305 ? -4.579 -4.073 8.583 1.00 96.75 305 GLU A C 1
ATOM 2364 O O . GLU A 1 305 ? -5.326 -4.622 9.394 1.00 96.75 305 GLU A O 1
ATOM 2369 N N . TRP A 1 306 ? -4.228 -2.789 8.693 1.00 97.31 306 TRP A N 1
ATOM 2370 C CA . TRP A 1 306 ? -4.624 -1.919 9.799 1.00 97.31 306 TRP A CA 1
ATOM 2371 C C . TRP A 1 306 ? -6.138 -1.931 10.019 1.00 97.31 306 TRP A C 1
ATOM 2373 O O . TRP A 1 306 ? -6.617 -2.088 11.143 1.00 97.31 306 TRP A O 1
ATOM 2383 N N . ARG A 1 307 ? -6.917 -1.835 8.935 1.00 95.06 307 ARG A N 1
ATOM 2384 C CA . ARG A 1 307 ? -8.379 -1.853 9.002 1.00 95.06 307 ARG A CA 1
ATOM 2385 C C . ARG A 1 307 ? -8.899 -3.195 9.526 1.00 95.06 307 ARG A C 1
ATOM 2387 O O . ARG A 1 307 ? -9.872 -3.211 10.275 1.00 95.06 307 ARG A O 1
ATOM 2394 N N . ASN A 1 308 ? -8.271 -4.312 9.161 1.00 92.69 308 ASN A N 1
ATOM 2395 C CA . ASN A 1 308 ? -8.659 -5.631 9.660 1.00 92.69 308 ASN A CA 1
ATOM 2396 C C . ASN A 1 308 ? -8.356 -5.796 11.159 1.00 92.69 308 ASN A C 1
ATOM 2398 O O . ASN A 1 308 ? -9.135 -6.419 11.870 1.00 92.69 308 ASN A O 1
ATOM 2402 N N . VAL A 1 309 ? -7.263 -5.198 11.636 1.00 93.06 309 VAL A N 1
ATOM 2403 C CA . VAL A 1 309 ? -6.852 -5.231 13.048 1.00 93.06 309 VAL A CA 1
ATOM 2404 C C . VAL A 1 309 ? -7.722 -4.314 13.911 1.00 93.06 309 VAL A C 1
ATOM 2406 O O . VAL A 1 309 ? -8.179 -4.707 14.978 1.00 93.06 309 VAL A O 1
ATOM 2409 N N . ARG A 1 310 ? -7.983 -3.084 13.455 1.00 92.44 310 ARG A N 1
ATOM 2410 C CA . ARG A 1 310 ? -8.582 -2.024 14.285 1.00 92.44 310 ARG A CA 1
ATOM 2411 C C . ARG A 1 310 ? -10.090 -1.872 14.136 1.00 92.44 310 ARG A C 1
ATOM 2413 O O . ARG A 1 310 ? -10.734 -1.365 15.049 1.00 92.44 310 ARG A O 1
ATOM 2420 N N . ALA A 1 311 ? -10.662 -2.247 12.991 1.00 86.81 311 ALA A N 1
ATOM 2421 C CA . ALA A 1 311 ? -12.072 -1.977 12.709 1.00 86.81 311 ALA A CA 1
ATOM 2422 C C . ALA A 1 311 ? -13.004 -3.148 13.040 1.00 86.81 311 ALA A C 1
ATOM 2424 O O . ALA A 1 311 ? -14.210 -2.998 12.853 1.00 86.81 311 ALA A O 1
ATOM 2425 N N . VAL A 1 312 ? -12.476 -4.296 13.478 1.00 89.56 312 VAL A N 1
ATOM 2426 C CA . VAL A 1 312 ? -13.254 -5.494 13.824 1.00 89.56 312 VAL A CA 1
ATOM 2427 C C . VAL A 1 312 ? -13.567 -5.485 15.323 1.00 89.56 312 VAL A C 1
ATOM 2429 O O . VAL A 1 312 ? -12.653 -5.659 16.127 1.00 89.56 312 VAL A O 1
ATOM 2432 N N . PRO A 1 313 ? -14.839 -5.308 15.732 1.00 86.94 313 PRO A N 1
ATOM 2433 C CA . PRO A 1 313 ? -15.207 -5.397 17.138 1.00 86.94 313 PRO A CA 1
ATOM 2434 C C . PRO A 1 313 ? -14.987 -6.820 17.678 1.00 86.94 313 PRO A C 1
ATOM 2436 O O . PRO A 1 313 ? -15.260 -7.794 16.961 1.00 86.94 313 PRO A O 1
ATOM 2439 N N . PRO A 1 314 ? -14.549 -6.969 18.940 1.00 89.12 314 PRO A N 1
ATOM 2440 C CA . PRO A 1 314 ? -14.429 -8.278 19.568 1.00 89.12 314 PRO A CA 1
ATOM 2441 C C . PRO A 1 314 ? -15.795 -8.977 19.626 1.00 89.12 314 PRO A C 1
ATOM 2443 O O . PRO A 1 314 ? -16.824 -8.349 19.866 1.00 89.12 314 PRO A O 1
ATOM 2446 N N . GLY A 1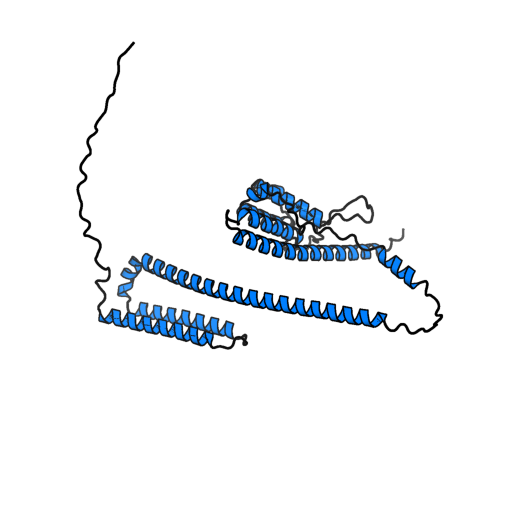 315 ? -15.812 -10.292 19.385 1.00 91.94 315 GLY A N 1
ATOM 2447 C CA . GLY A 1 315 ? -17.036 -11.103 19.431 1.00 91.94 315 GLY A CA 1
ATOM 2448 C C . GLY A 1 315 ? -17.927 -11.035 18.181 1.00 91.94 315 GLY A C 1
ATOM 2449 O O . GLY A 1 315 ? -19.015 -11.606 18.184 1.00 91.94 315 GLY A O 1
ATOM 2450 N N . CYS A 1 316 ? -17.490 -10.386 17.094 1.00 93.56 316 CYS A N 1
ATOM 2451 C CA . CYS A 1 316 ? -18.254 -10.284 15.844 1.00 93.56 316 CYS A CA 1
ATOM 2452 C C . CYS A 1 316 ? -17.628 -11.101 14.687 1.00 93.56 316 CYS A C 1
ATOM 2454 O O . CYS A 1 316 ? -17.095 -10.513 13.739 1.00 93.56 316 CYS A O 1
ATOM 2456 N N . PRO A 1 317 ? -17.722 -12.448 14.686 1.00 90.25 317 PRO A N 1
ATOM 2457 C CA . PRO A 1 317 ? -17.040 -13.299 13.702 1.00 90.25 317 PRO A CA 1
ATOM 2458 C C . PRO A 1 317 ? -17.515 -13.065 12.262 1.00 90.25 317 PRO A C 1
ATOM 2460 O O . PRO A 1 317 ? -16.709 -13.063 11.334 1.00 90.25 317 PRO A O 1
ATOM 2463 N N . ALA A 1 318 ? -18.810 -12.797 12.060 1.00 89.62 318 ALA A N 1
ATOM 2464 C CA . ALA A 1 318 ? -19.354 -12.494 10.735 1.00 89.62 318 ALA A CA 1
ATOM 2465 C C . ALA A 1 318 ? -18.775 -11.193 10.150 1.00 89.62 318 ALA A C 1
ATOM 2467 O O . ALA A 1 318 ? -18.502 -11.111 8.951 1.00 89.62 318 ALA A O 1
ATOM 2468 N N . TYR A 1 319 ? -18.553 -10.184 10.998 1.00 89.31 319 TYR A N 1
ATOM 2469 C CA . TYR A 1 319 ? -17.944 -8.925 10.580 1.00 89.31 319 TYR A CA 1
ATOM 2470 C C . TYR A 1 319 ? -16.453 -9.112 10.274 1.00 89.31 319 TYR A C 1
ATOM 2472 O O . TYR A 1 319 ? -15.992 -8.674 9.222 1.00 89.31 319 TYR A O 1
ATOM 2480 N N . ALA A 1 320 ? -15.727 -9.839 11.131 1.00 90.69 320 ALA A N 1
ATOM 2481 C CA . ALA A 1 320 ? -14.330 -10.208 10.897 1.00 90.69 320 ALA A CA 1
ATOM 2482 C C . ALA A 1 320 ? -14.147 -10.936 9.554 1.00 90.69 320 ALA A C 1
ATOM 2484 O O . ALA A 1 320 ? -13.268 -10.596 8.764 1.00 90.69 320 ALA A O 1
ATOM 2485 N N . PHE A 1 321 ? -15.032 -11.889 9.247 1.00 92.25 321 PHE A N 1
ATOM 2486 C CA . PHE A 1 321 ? -15.023 -12.605 7.973 1.00 92.25 321 PHE A CA 1
ATOM 2487 C C . PHE A 1 321 ? -15.235 -11.671 6.771 1.00 92.25 321 PHE A C 1
ATOM 2489 O O . PHE A 1 321 ? -14.487 -11.740 5.792 1.00 92.25 321 PHE A O 1
ATOM 2496 N N . GLY A 1 322 ? -16.219 -10.768 6.850 1.00 93.12 322 GLY A N 1
ATOM 2497 C CA . GLY A 1 322 ? -16.472 -9.768 5.808 1.00 93.12 322 GLY A CA 1
ATOM 2498 C C . GLY A 1 322 ? -15.278 -8.835 5.581 1.00 93.12 322 GLY A C 1
ATOM 2499 O O . GLY A 1 322 ? -14.921 -8.544 4.440 1.00 93.12 322 GLY A O 1
ATOM 2500 N N . MET A 1 323 ? -14.603 -8.433 6.657 1.00 93.00 323 MET A N 1
ATOM 2501 C CA . MET A 1 323 ? -13.384 -7.627 6.592 1.00 93.00 323 MET A CA 1
ATOM 2502 C C . MET A 1 323 ? -12.215 -8.384 5.959 1.00 93.00 323 MET A C 1
ATOM 2504 O O . MET A 1 323 ? -11.517 -7.834 5.106 1.00 93.00 323 MET A O 1
ATOM 2508 N N . GLY A 1 324 ? -12.065 -9.672 6.271 1.00 94.06 324 GLY A N 1
ATOM 2509 C CA . GLY A 1 324 ? -11.085 -10.541 5.623 1.00 94.06 324 GLY A CA 1
ATOM 2510 C C . GLY A 1 324 ? -11.335 -10.737 4.121 1.00 94.06 324 GLY A C 1
ATOM 2511 O O . GLY A 1 324 ? -10.384 -10.882 3.353 1.00 94.06 324 GLY A O 1
ATOM 2512 N N . LEU A 1 325 ? -12.594 -10.731 3.667 1.00 95.00 325 LEU A N 1
ATOM 2513 C CA . LEU A 1 325 ? -12.926 -10.728 2.234 1.00 95.00 325 LEU A CA 1
ATOM 2514 C C . LEU A 1 325 ? -12.523 -9.410 1.562 1.00 95.00 325 LEU A C 1
ATOM 2516 O O . LEU A 1 325 ? -11.853 -9.442 0.534 1.00 95.00 325 LEU A O 1
ATOM 2520 N N . ALA A 1 326 ? -12.863 -8.268 2.167 1.00 94.19 326 ALA A N 1
ATOM 2521 C CA . ALA A 1 326 ? -12.497 -6.952 1.640 1.00 94.19 326 ALA A CA 1
ATOM 2522 C C . ALA A 1 326 ? -10.972 -6.759 1.564 1.00 94.19 326 ALA A C 1
ATOM 2524 O O . ALA A 1 326 ? -10.456 -6.249 0.572 1.00 94.19 326 ALA A O 1
ATOM 2525 N N . LYS A 1 327 ? -10.237 -7.227 2.582 1.00 95.69 327 LYS A N 1
ATOM 2526 C CA . LYS A 1 327 ? -8.769 -7.261 2.574 1.00 95.69 327 LYS A CA 1
ATOM 2527 C C . LYS A 1 327 ? -8.238 -8.071 1.386 1.00 95.69 327 LYS A C 1
ATOM 2529 O O . LYS A 1 327 ? -7.356 -7.596 0.679 1.00 95.69 327 LYS A O 1
ATOM 2534 N N . ARG A 1 328 ? -8.762 -9.283 1.160 1.00 96.44 328 ARG A N 1
ATOM 2535 C CA . ARG A 1 328 ? -8.327 -10.151 0.050 1.00 96.44 328 ARG A CA 1
ATOM 2536 C C . ARG A 1 328 ? -8.549 -9.502 -1.313 1.00 96.44 328 ARG A C 1
ATOM 2538 O O . ARG A 1 328 ? -7.648 -9.556 -2.143 1.00 96.44 328 ARG A O 1
ATOM 2545 N N . ASP A 1 329 ? -9.704 -8.879 -1.519 1.00 97.56 329 ASP A N 1
ATOM 2546 C CA . ASP A 1 329 ? -10.012 -8.160 -2.759 1.00 97.56 329 ASP A CA 1
ATOM 2547 C C . ASP A 1 329 ? -9.030 -7.000 -3.001 1.00 97.56 329 ASP A C 1
ATOM 2549 O O . ASP A 1 329 ? -8.438 -6.885 -4.075 1.00 97.56 329 ASP A O 1
ATOM 2553 N N . LEU A 1 330 ? -8.738 -6.208 -1.961 1.00 97.44 330 LEU A N 1
ATOM 2554 C CA . LEU A 1 330 ? -7.769 -5.118 -2.068 1.00 97.44 330 LEU A CA 1
ATOM 2555 C C . LEU A 1 330 ? -6.354 -5.622 -2.399 1.00 97.44 330 LEU A C 1
ATOM 2557 O O . LEU A 1 330 ? -5.696 -5.051 -3.264 1.00 97.44 330 LEU A O 1
ATOM 2561 N N . ILE A 1 331 ? -5.902 -6.717 -1.776 1.00 97.25 331 ILE A N 1
ATOM 2562 C CA . ILE A 1 331 ? -4.596 -7.337 -2.076 1.00 97.25 331 ILE A CA 1
ATOM 2563 C C . ILE A 1 331 ? -4.535 -7.824 -3.529 1.00 97.25 331 ILE A C 1
ATOM 2565 O O . ILE A 1 331 ? -3.507 -7.670 -4.183 1.00 97.25 331 ILE A O 1
ATOM 2569 N N . GLN A 1 332 ? -5.622 -8.385 -4.064 1.00 97.00 332 GLN A N 1
ATOM 2570 C CA . GLN A 1 332 ? -5.674 -8.794 -5.470 1.00 97.00 332 GLN A CA 1
ATOM 2571 C C . GLN A 1 332 ? -5.568 -7.599 -6.423 1.00 97.00 332 GLN A C 1
ATOM 2573 O O . GLN A 1 332 ? -4.907 -7.704 -7.456 1.00 97.00 332 GLN A O 1
ATOM 2578 N N . ASN A 1 333 ? -6.171 -6.459 -6.083 1.00 98.00 333 ASN A N 1
ATOM 2579 C CA . ASN A 1 333 ? -6.031 -5.235 -6.873 1.00 98.00 333 ASN A CA 1
ATOM 2580 C C . ASN A 1 333 ? -4.612 -4.657 -6.775 1.00 98.00 333 ASN A C 1
ATOM 2582 O O . ASN A 1 333 ? -4.035 -4.303 -7.801 1.00 98.00 333 ASN A O 1
ATOM 2586 N N . ILE A 1 334 ? -4.011 -4.663 -5.580 1.00 98.12 334 ILE A N 1
ATOM 2587 C CA . ILE A 1 334 ? -2.597 -4.308 -5.379 1.00 98.12 334 ILE A CA 1
ATOM 2588 C C . ILE A 1 334 ? -1.692 -5.193 -6.235 1.00 98.12 334 ILE A C 1
ATOM 2590 O O . ILE A 1 334 ? -0.824 -4.675 -6.923 1.00 98.12 334 ILE A O 1
ATOM 2594 N N . ARG A 1 335 ? -1.942 -6.507 -6.280 1.00 97.25 335 ARG A N 1
ATOM 2595 C CA . ARG A 1 335 ? -1.173 -7.442 -7.111 1.00 97.25 335 ARG A CA 1
ATOM 2596 C C . ARG A 1 335 ? -1.178 -7.059 -8.589 1.00 97.25 335 ARG A C 1
ATOM 2598 O O . ARG A 1 335 ? -0.147 -7.143 -9.244 1.00 97.25 335 ARG A O 1
ATOM 2605 N N . LYS A 1 336 ? -2.339 -6.666 -9.120 1.00 97.06 336 LYS A N 1
ATOM 2606 C CA . LYS A 1 336 ? -2.474 -6.248 -10.524 1.00 97.06 336 LYS A CA 1
ATOM 2607 C C . LYS A 1 336 ? -1.693 -4.961 -10.799 1.00 97.06 336 LYS A C 1
ATOM 2609 O O . LYS A 1 336 ? -1.016 -4.884 -11.815 1.00 97.06 336 LYS A O 1
ATOM 2614 N N . MET A 1 337 ? -1.767 -3.982 -9.893 1.00 96.56 337 MET A N 1
ATOM 2615 C CA . MET A 1 337 ? -1.030 -2.718 -10.017 1.00 96.56 337 MET A CA 1
ATOM 2616 C C . MET A 1 337 ? 0.485 -2.916 -9.881 1.00 96.56 337 MET A C 1
ATOM 2618 O O . MET A 1 337 ? 1.242 -2.369 -10.674 1.00 96.56 337 MET A O 1
ATOM 2622 N N . GLU A 1 338 ? 0.920 -3.733 -8.919 1.00 95.69 338 GLU A N 1
ATOM 2623 C CA . GLU A 1 338 ? 2.326 -4.096 -8.718 1.00 95.69 338 GLU A CA 1
ATOM 2624 C C . GLU A 1 338 ? 2.892 -4.792 -9.963 1.00 95.69 338 GLU A C 1
ATOM 2626 O O . GLU A 1 338 ? 3.931 -4.380 -10.468 1.00 95.69 338 GLU A O 1
ATOM 2631 N N . GLN A 1 339 ? 2.165 -5.769 -10.520 1.00 94.75 339 GLN A N 1
ATOM 2632 C CA . GLN A 1 339 ? 2.565 -6.439 -11.758 1.00 94.75 339 GLN A CA 1
ATOM 2633 C C . GLN A 1 339 ? 2.647 -5.465 -12.939 1.00 94.75 339 GLN A C 1
ATOM 2635 O O . GLN A 1 339 ? 3.630 -5.488 -13.667 1.00 94.75 339 GLN A O 1
ATOM 2640 N N . ALA A 1 340 ? 1.662 -4.581 -13.116 1.00 93.38 340 ALA A N 1
ATOM 2641 C CA . ALA A 1 340 ? 1.691 -3.597 -14.197 1.00 93.38 340 ALA A CA 1
ATOM 2642 C C . ALA A 1 340 ? 2.877 -2.623 -14.065 1.00 93.38 340 ALA A C 1
ATOM 2644 O O . ALA A 1 340 ? 3.504 -2.268 -15.062 1.00 93.38 340 ALA A O 1
ATOM 2645 N N . ALA A 1 341 ? 3.216 -2.217 -12.837 1.00 91.56 341 ALA A N 1
ATOM 2646 C CA . ALA A 1 341 ? 4.398 -1.403 -12.575 1.00 91.56 341 ALA A CA 1
ATOM 2647 C C . ALA A 1 341 ? 5.694 -2.164 -12.898 1.00 91.56 341 ALA A C 1
ATOM 2649 O O . ALA A 1 341 ? 6.615 -1.588 -13.473 1.00 91.56 341 ALA A O 1
ATOM 2650 N N . HIS A 1 342 ? 5.765 -3.455 -12.560 1.00 90.62 342 HIS A N 1
ATOM 2651 C CA . HIS A 1 342 ? 6.889 -4.328 -12.913 1.00 90.62 342 HIS A CA 1
ATOM 2652 C C . HIS A 1 342 ? 7.042 -4.468 -14.428 1.00 90.62 342 HIS A C 1
ATOM 2654 O O . HIS A 1 342 ? 8.130 -4.223 -14.940 1.00 90.62 342 HIS A O 1
ATOM 2660 N N . ASP A 1 343 ? 5.952 -4.752 -15.140 1.00 89.81 343 ASP A N 1
ATOM 2661 C CA . ASP A 1 343 ? 5.940 -4.885 -16.600 1.00 89.81 343 ASP A CA 1
ATOM 2662 C C . ASP A 1 343 ? 6.396 -3.581 -17.283 1.00 89.81 343 ASP A C 1
ATOM 2664 O O . ASP A 1 343 ? 7.160 -3.610 -18.249 1.00 89.81 343 ASP A O 1
ATOM 2668 N N . TRP A 1 344 ? 5.979 -2.422 -16.756 1.00 86.62 344 TRP A N 1
ATOM 2669 C CA . TRP A 1 344 ? 6.422 -1.114 -17.244 1.00 86.62 344 TRP A CA 1
ATOM 2670 C C . TRP A 1 344 ? 7.919 -0.871 -17.002 1.00 86.62 344 TRP A C 1
ATOM 2672 O O . TRP A 1 344 ? 8.619 -0.403 -17.902 1.00 86.62 344 TRP A O 1
ATOM 2682 N N . MET A 1 345 ? 8.431 -1.219 -15.815 1.00 84.94 345 MET A N 1
ATOM 2683 C CA . MET A 1 345 ? 9.861 -1.108 -15.504 1.00 84.94 345 MET A CA 1
ATOM 2684 C C . MET A 1 345 ? 10.710 -2.013 -16.401 1.00 84.94 345 MET A C 1
ATOM 2686 O O . MET A 1 345 ? 11.754 -1.577 -16.883 1.00 84.94 345 MET A O 1
ATOM 2690 N N . ASP A 1 346 ? 10.260 -3.244 -16.647 1.00 84.19 346 ASP A N 1
ATOM 2691 C CA . ASP A 1 346 ? 10.950 -4.203 -17.514 1.00 84.19 346 ASP A CA 1
ATOM 2692 C C . ASP A 1 346 ? 10.950 -3.733 -18.975 1.00 84.19 346 ASP A C 1
ATOM 2694 O O . ASP A 1 346 ? 11.986 -3.782 -19.643 1.00 84.19 346 ASP A O 1
ATOM 2698 N N . PHE A 1 347 ? 9.820 -3.205 -19.462 1.00 82.19 347 PHE A N 1
ATOM 2699 C CA . PHE A 1 347 ? 9.732 -2.604 -20.794 1.00 82.19 347 PHE A CA 1
ATOM 2700 C C . PHE A 1 347 ? 10.727 -1.450 -20.956 1.00 82.19 347 PHE A C 1
ATOM 2702 O O . PHE A 1 347 ? 11.494 -1.419 -21.918 1.00 82.19 347 PHE A O 1
ATOM 2709 N N . TYR A 1 348 ? 10.752 -0.519 -20.001 1.00 78.69 348 TYR A N 1
ATOM 2710 C CA . TYR A 1 348 ? 11.616 0.655 -20.085 1.00 78.69 348 TYR A CA 1
ATOM 2711 C C . TYR A 1 348 ? 13.106 0.295 -19.986 1.00 78.69 348 TYR A C 1
ATOM 2713 O O . TYR A 1 348 ? 13.928 0.853 -20.712 1.00 78.69 348 TYR A O 1
ATOM 2721 N N . GLN A 1 349 ? 13.462 -0.677 -19.140 1.00 74.44 349 GLN A N 1
ATOM 2722 C CA . GLN A 1 349 ? 14.828 -1.211 -19.075 1.00 74.44 349 GLN A CA 1
ATOM 2723 C C . GLN A 1 349 ? 15.251 -1.839 -20.402 1.00 74.44 349 GLN A C 1
ATOM 2725 O O . GLN A 1 349 ? 16.357 -1.579 -20.871 1.00 74.44 349 GLN A O 1
ATOM 2730 N N . GLY A 1 350 ? 14.363 -2.608 -21.037 1.00 71.12 350 GLY A N 1
ATOM 2731 C CA . GLY A 1 350 ? 14.613 -3.167 -22.363 1.00 71.12 350 GLY A CA 1
ATOM 2732 C C . GLY A 1 350 ? 14.889 -2.087 -23.413 1.00 71.12 350 GLY A C 1
ATOM 2733 O O . GLY A 1 350 ? 15.824 -2.226 -24.195 1.00 71.12 350 GLY A O 1
ATOM 2734 N N . VAL A 1 351 ? 14.128 -0.988 -23.405 1.00 66.75 351 VAL A N 1
ATOM 2735 C CA . VAL A 1 351 ? 14.321 0.134 -24.343 1.00 66.75 351 VAL A CA 1
ATOM 2736 C C . VAL A 1 351 ? 15.652 0.857 -24.108 1.00 66.75 351 VAL A C 1
ATOM 2738 O O . VAL A 1 351 ? 16.362 1.141 -25.071 1.00 66.75 351 VAL A O 1
ATOM 2741 N N . MET A 1 352 ? 16.020 1.127 -22.852 1.00 65.38 352 MET A N 1
ATOM 2742 C CA . MET A 1 352 ? 17.282 1.810 -22.532 1.00 65.38 352 MET A CA 1
ATOM 2743 C C . MET A 1 352 ? 18.505 0.995 -22.964 1.00 65.38 352 MET A C 1
ATOM 2745 O O . MET A 1 352 ? 19.386 1.524 -23.636 1.00 65.38 352 MET A O 1
ATOM 2749 N N . LEU A 1 353 ? 18.504 -0.315 -22.699 1.00 66.94 353 LEU A N 1
ATOM 2750 C CA . LEU A 1 353 ? 19.585 -1.212 -23.123 1.00 66.94 353 LEU A CA 1
ATOM 2751 C C . LEU A 1 353 ? 19.733 -1.300 -24.652 1.00 66.94 353 LEU A C 1
ATOM 2753 O O . LEU A 1 353 ? 20.826 -1.551 -25.154 1.00 66.94 353 LEU A O 1
ATOM 2757 N N . VAL A 1 354 ? 18.651 -1.114 -25.415 1.00 68.31 354 VAL A N 1
ATOM 2758 C CA . VAL A 1 354 ? 18.714 -1.087 -26.886 1.00 68.31 354 VAL A CA 1
ATOM 2759 C C . VAL A 1 354 ? 19.354 0.207 -27.392 1.00 68.31 354 VAL A C 1
ATOM 2761 O O . VAL A 1 354 ? 20.126 0.162 -28.349 1.00 68.31 354 VAL A O 1
ATOM 2764 N N . ASN A 1 355 ? 19.075 1.343 -26.752 1.00 62.44 355 ASN A N 1
ATOM 2765 C CA . ASN A 1 355 ? 19.634 2.631 -27.162 1.00 62.44 355 ASN A CA 1
ATOM 2766 C C . ASN A 1 355 ? 21.142 2.732 -26.883 1.00 62.44 355 ASN A C 1
ATOM 2768 O O . ASN A 1 355 ? 21.868 3.244 -27.734 1.00 62.44 355 ASN A O 1
ATOM 2772 N N . ASP A 1 356 ? 21.622 2.175 -25.767 1.00 62.69 356 ASP A N 1
ATOM 2773 C CA . ASP A 1 356 ? 23.052 2.170 -25.415 1.00 62.69 356 ASP A CA 1
ATOM 2774 C C . ASP A 1 356 ? 23.909 1.304 -26.355 1.00 62.69 356 ASP A C 1
ATOM 2776 O O . ASP A 1 356 ? 25.109 1.520 -26.479 1.00 62.69 356 ASP A O 1
ATOM 2780 N N . ASN A 1 357 ? 23.313 0.340 -27.061 1.00 60.09 357 ASN A N 1
ATOM 2781 C CA . ASN A 1 357 ? 24.029 -0.473 -28.052 1.00 60.09 357 ASN A CA 1
ATOM 2782 C C . ASN A 1 357 ? 24.140 0.204 -29.431 1.00 60.09 357 ASN A C 1
ATOM 2784 O O . ASN A 1 357 ? 24.874 -0.284 -30.290 1.00 60.09 357 ASN A O 1
ATOM 2788 N N . ASN A 1 358 ? 23.419 1.308 -29.656 1.00 61.97 358 ASN A N 1
ATOM 2789 C CA . ASN A 1 358 ? 23.430 2.061 -30.915 1.00 61.97 358 ASN A CA 1
ATOM 2790 C C . ASN A 1 358 ? 24.286 3.339 -30.855 1.00 61.97 358 ASN A C 1
ATOM 2792 O O . ASN A 1 358 ? 24.413 4.034 -31.866 1.00 61.97 358 ASN A O 1
ATOM 2796 N N . SER A 1 359 ? 24.898 3.661 -29.712 1.00 60.84 359 SER A N 1
ATOM 2797 C CA . SER A 1 359 ? 25.935 4.691 -29.632 1.00 60.84 359 SER A CA 1
ATOM 2798 C C . SER A 1 359 ? 27.229 4.151 -30.248 1.00 60.84 359 SER A C 1
ATOM 2800 O O . SER A 1 359 ? 28.071 3.541 -29.594 1.00 60.84 359 SER A O 1
ATOM 2802 N N . THR A 1 360 ? 27.360 4.344 -31.563 1.00 54.84 360 THR A N 1
ATOM 2803 C CA . THR A 1 360 ? 28.585 4.076 -32.329 1.00 54.84 360 THR A CA 1
ATOM 2804 C C . THR A 1 360 ? 29.790 4.670 -31.585 1.00 54.84 360 THR A C 1
ATOM 2806 O O . THR A 1 360 ? 29.737 5.859 -31.264 1.00 54.84 360 THR A O 1
ATOM 2809 N N . PRO A 1 361 ? 30.853 3.896 -31.291 1.00 57.72 361 PRO A N 1
ATOM 2810 C CA . PRO A 1 361 ? 32.035 4.440 -30.637 1.00 57.72 361 PRO A CA 1
ATOM 2811 C C . PRO A 1 361 ? 32.594 5.574 -31.496 1.00 57.72 361 PRO A C 1
ATOM 2813 O O . PRO A 1 361 ? 32.822 5.396 -32.695 1.00 57.72 361 PRO A O 1
ATOM 2816 N N . GLU A 1 362 ? 32.760 6.745 -30.884 1.00 52.69 362 GLU A N 1
ATOM 2817 C CA . GLU A 1 362 ? 33.398 7.894 -31.519 1.00 52.69 362 GLU A CA 1
ATOM 2818 C C . GLU A 1 362 ? 34.787 7.450 -32.016 1.00 52.69 362 GLU A C 1
ATOM 2820 O O . GLU A 1 362 ? 35.550 6.871 -31.234 1.00 52.69 362 GLU A O 1
ATOM 2825 N N . PRO A 1 363 ? 35.106 7.615 -33.312 1.00 57.50 363 PRO A N 1
ATOM 2826 C CA . PRO A 1 363 ? 36.412 7.234 -33.825 1.00 57.50 363 PRO A CA 1
ATOM 2827 C C . PRO A 1 363 ? 37.496 8.083 -33.148 1.00 57.50 363 PRO A C 1
ATOM 2829 O O . PRO A 1 363 ? 37.371 9.306 -33.079 1.00 57.50 363 PRO A O 1
ATOM 2832 N N . ALA A 1 364 ? 38.516 7.392 -32.631 1.00 60.12 364 ALA A N 1
ATOM 2833 C CA . ALA A 1 364 ? 39.648 7.947 -31.887 1.00 60.12 364 ALA A CA 1
ATOM 2834 C C . ALA A 1 364 ? 40.556 8.864 -32.717 1.00 60.12 364 ALA A C 1
ATOM 2836 O O . ALA A 1 364 ? 40.692 8.617 -33.940 1.00 60.12 364 ALA A O 1
#

Secondary structure (DSSP, 8-state):
----------PPPPPPPP---------S--SS-HHHHHHHHHHHHHHHHHHHHHHHHHHHS-TT-TTHHHHHHHHHHHHHHHHHHHHHHHHHH-GGGHHHHHHTHHHHHHHHHHHHHHHHHHHHHHHHHHHHHHHHHHHHHHHHHHHHHHHHHHHHHHHHHHTTS------------THHHHHHHHTTTT-PPPPP--TT-SS-SS-HHHHHH--HHHHHHHHHHHHHTTSTT--HHHHHHTS-HHHHHHHHHHHHHHHHHH-EEEETTEEEEEEE------TTT--TTPPPHHHHHHHHHHHHHHHHHHSS-TT-HHHHHHHHHHHHHHHHHHHHHHHHHHHHHHHHHHHHHHHHTSSPPPP-

pLDDT: mean 71.33, std 20.6, range [32.84, 98.56]

Radius of gyration: 37.27 Å; chains: 1; bounding box: 101×86×124 Å

Organism: NCBI:txid265537